Protein AF-A0A814HTG8-F1 (afdb_monomer)

Nearest PDB structures (foldseek):
  5fdb-assembly1_A  TM=5.806E-01  e=1.227E-03  Rattus norvegicus
  4z82-assembly1_A  TM=5.347E-01  e=1.151E-03  Rattus norvegicus
  6u1m-assembly1_A  TM=5.814E-01  e=3.222E-03  Rattus norvegicus
  4xfg-assembly1_A  TM=5.350E-01  e=1.693E-03  Rattus norvegicus
  6u4l-assembly1_A  TM=5.825E-01  e=6.131E-03  Rattus norvegicus

Mean predicted aligned error: 9.32 Å

Secondary structure (DSSP, 8-state):
----------TTS--EEESSPPPHHHHHTT-EEEGGGS-HHHHHHHHHHHS--S--SS-TTHHHHHHHHHHSTTSHHHHHGGGS-SSSTT-SSEEEE-TTS-EEEE--TTEEPPPEEPPTT--EEEE--SS-EEEEE-SS--SS--PPPSEEEEE-TT-EEEEBTTBS-EEEEEE------

Foldseek 3Di:
DDDDPQPCQDQQAAFFEDCDDDDPVCVVSNNYDYLVPDDPVVVVVVVVQLPDDPDDPVRNPVVVLVVCLCPDCPHPLVVVLVVQDPVNLQPNWDWDQDPVRDTDTHHDEFDKGDWAFDDQFDKDKDAAADAKKKKFAFRDDDPDPPGHGPDIDIHGHGTIGIDGNSHRRIMMIGRYPPPPD

Sequence (181 aa):
MPEVYNRTIGSDSPVFVTEEEMYVDDFKNKSMMPVDDLDRTNIRLYKKVIDFKLTDVAFPELMTAIEQSYLHELGWCYKTLPNKTAIDLYSRSILLKGDNGMVLEIWPPNHQSKLIQHLANTHGIIRILHNKLLIEFHPYLSINSNQKPFLKQPCEQYEVMYIKPDLNQIYRLINRLIISI

pLDDT: mean 75.37, std 15.67, range [27.66, 91.69]

Structure (mmCIF, N/CA/C/O backbone):
data_AF-A0A814HTG8-F1
#
_entry.id   AF-A0A814HTG8-F1
#
loop_
_atom_site.group_PDB
_atom_site.id
_atom_site.type_symbol
_atom_site.label_atom_id
_atom_site.label_alt_id
_atom_site.label_comp_id
_atom_site.label_asym_id
_atom_site.label_entity_id
_atom_site.label_seq_id
_atom_site.pdbx_PDB_ins_code
_atom_site.Cartn_x
_atom_site.Cartn_y
_atom_site.Cartn_z
_atom_site.occupancy
_atom_site.B_iso_or_equiv
_atom_site.auth_seq_id
_atom_site.auth_comp_id
_atom_site.auth_asym_id
_atom_site.auth_atom_id
_atom_site.pdbx_PDB_model_num
ATOM 1 N N . MET A 1 1 ? 32.943 10.014 -4.805 1.00 31.36 1 MET A N 1
ATOM 2 C CA . MET A 1 1 ? 31.624 10.392 -5.356 1.00 31.36 1 MET A CA 1
ATOM 3 C C . MET A 1 1 ? 30.777 9.133 -5.358 1.00 31.36 1 MET A C 1
ATOM 5 O O . MET A 1 1 ? 31.263 8.160 -5.918 1.00 31.36 1 MET A O 1
ATOM 9 N N . PRO A 1 2 ? 29.617 9.073 -4.684 1.00 33.53 2 PRO A N 1
ATOM 10 C CA . PRO A 1 2 ? 28.775 7.893 -4.785 1.00 33.53 2 PRO A CA 1
ATOM 11 C C . PRO A 1 2 ? 28.094 7.896 -6.155 1.00 33.53 2 PRO A C 1
ATOM 13 O O . PRO A 1 2 ? 27.556 8.918 -6.582 1.00 33.53 2 PRO A O 1
ATOM 16 N N . GLU A 1 3 ? 28.183 6.768 -6.850 1.00 32.00 3 GLU A N 1
ATOM 17 C CA . GLU A 1 3 ? 27.528 6.521 -8.130 1.00 32.00 3 GLU A CA 1
ATOM 18 C C . GLU A 1 3 ? 26.015 6.699 -7.974 1.00 32.00 3 GLU A C 1
ATOM 20 O O . GLU A 1 3 ? 25.342 5.948 -7.266 1.00 32.00 3 GLU A O 1
ATOM 25 N N . VAL A 1 4 ? 25.471 7.725 -8.625 1.00 37.38 4 VAL A N 1
ATOM 26 C CA . VAL A 1 4 ? 24.027 7.892 -8.766 1.00 37.38 4 VAL A CA 1
ATOM 27 C C . VAL A 1 4 ? 23.575 6.857 -9.791 1.00 37.38 4 VAL A C 1
ATOM 29 O O . VAL A 1 4 ? 23.817 7.018 -10.987 1.00 37.38 4 VAL A O 1
ATOM 32 N N . TYR A 1 5 ? 22.942 5.778 -9.329 1.00 37.44 5 TYR A N 1
ATOM 33 C CA . TYR A 1 5 ? 22.254 4.826 -10.199 1.00 37.44 5 TYR A CA 1
ATOM 34 C C . TYR A 1 5 ? 21.046 5.524 -10.840 1.00 37.44 5 TYR A C 1
ATOM 36 O O . TYR A 1 5 ? 19.921 5.446 -10.353 1.00 37.44 5 TYR A O 1
ATOM 44 N N . ASN A 1 6 ? 21.286 6.229 -11.945 1.00 35.31 6 ASN A N 1
ATOM 45 C CA . ASN A 1 6 ? 20.243 6.756 -12.815 1.00 35.31 6 ASN A CA 1
ATOM 46 C C . ASN A 1 6 ? 19.614 5.591 -13.591 1.00 35.31 6 ASN A C 1
ATOM 48 O O . ASN A 1 6 ? 19.953 5.346 -14.747 1.00 35.31 6 ASN A O 1
ATOM 52 N N . ARG A 1 7 ? 18.688 4.858 -12.966 1.00 44.81 7 ARG A N 1
ATOM 53 C CA . ARG A 1 7 ? 17.654 4.164 -13.737 1.00 44.81 7 ARG A CA 1
ATOM 54 C C . ARG A 1 7 ? 16.513 5.140 -13.937 1.00 44.81 7 ARG A C 1
ATOM 56 O O . ARG A 1 7 ? 15.835 5.523 -12.990 1.00 44.81 7 ARG A O 1
ATOM 63 N N . THR A 1 8 ? 16.333 5.555 -15.181 1.00 41.16 8 THR A N 1
ATOM 64 C CA . THR A 1 8 ? 15.192 6.340 -15.638 1.00 41.16 8 THR A CA 1
ATOM 65 C C . THR A 1 8 ? 13.931 5.489 -15.467 1.00 41.16 8 THR A C 1
ATOM 67 O O . THR A 1 8 ? 13.531 4.775 -16.380 1.00 41.16 8 THR A O 1
ATOM 70 N N . ILE A 1 9 ? 13.320 5.503 -14.279 1.00 50.16 9 ILE A N 1
ATOM 71 C CA . ILE A 1 9 ? 11.937 5.048 -14.116 1.00 50.16 9 ILE A CA 1
ATOM 72 C C . ILE A 1 9 ? 11.098 6.142 -14.777 1.00 50.16 9 ILE A C 1
ATOM 74 O O . ILE A 1 9 ? 10.870 7.203 -14.198 1.00 50.16 9 ILE A O 1
ATOM 78 N N . GLY A 1 10 ? 10.782 5.951 -16.057 1.00 49.50 10 GLY A N 1
ATOM 79 C CA . GLY A 1 10 ? 9.932 6.875 -16.799 1.00 49.50 10 GLY A CA 1
ATOM 80 C C . GLY A 1 10 ? 8.520 6.894 -16.213 1.00 49.50 10 GLY A C 1
ATOM 81 O O . GLY A 1 10 ? 8.057 5.889 -15.678 1.00 49.50 10 GLY A O 1
ATOM 82 N N . SER A 1 11 ? 7.818 8.014 -16.391 1.00 53.53 11 SER A N 1
ATOM 83 C CA . SER A 1 11 ? 6.375 8.197 -16.137 1.00 53.53 11 SER A CA 1
ATOM 84 C C . SER A 1 11 ? 5.457 7.207 -16.867 1.00 53.53 11 SER A C 1
ATOM 86 O O . SER A 1 11 ? 4.248 7.254 -16.699 1.00 53.53 11 SER A O 1
ATOM 88 N N . ASP A 1 12 ? 6.031 6.342 -17.698 1.00 55.81 12 ASP A N 1
ATOM 89 C CA . ASP A 1 12 ? 5.362 5.518 -18.699 1.00 55.81 12 ASP A CA 1
ATOM 90 C C . ASP A 1 12 ? 5.113 4.079 -18.235 1.00 55.81 12 ASP A C 1
ATOM 92 O O . ASP A 1 12 ? 4.840 3.207 -19.059 1.00 55.81 12 ASP A O 1
ATOM 96 N N . SER A 1 13 ? 5.280 3.803 -16.943 1.00 65.69 13 SER A N 1
ATOM 97 C CA . SER A 1 13 ? 5.145 2.451 -16.416 1.00 65.69 13 SER A CA 1
ATOM 98 C C . SER A 1 13 ? 3.856 2.296 -15.611 1.00 65.69 13 SER A C 1
ATOM 100 O O . SER A 1 13 ? 3.547 3.186 -14.815 1.00 65.69 13 SER A O 1
ATOM 102 N N . PRO A 1 14 ? 3.143 1.165 -15.761 1.00 65.62 14 PRO A N 1
ATOM 103 C CA . PRO A 1 14 ? 1.886 0.937 -15.066 1.00 65.62 14 PRO A CA 1
ATOM 104 C C . PRO A 1 14 ? 2.082 0.995 -13.559 1.00 65.62 14 PRO A C 1
ATOM 106 O O . PRO A 1 14 ? 3.025 0.428 -13.000 1.00 65.62 14 PRO A O 1
ATOM 109 N N . VAL A 1 15 ? 1.180 1.722 -12.908 1.00 78.44 15 VAL A N 1
ATOM 110 C CA . VAL A 1 15 ? 1.123 1.821 -11.450 1.00 78.44 15 VAL A CA 1
ATOM 111 C C . VAL A 1 15 ? 0.163 0.774 -10.901 1.00 78.44 15 VAL A C 1
ATOM 113 O O . VAL A 1 15 ? 0.435 0.184 -9.855 1.00 78.44 15 VAL A O 1
ATOM 116 N N . PHE A 1 16 ? -0.910 0.499 -11.640 1.00 87.50 16 PHE A N 1
ATOM 117 C CA . PHE A 1 16 ? -2.007 -0.359 -11.224 1.00 87.50 16 PHE A CA 1
ATOM 118 C C . PHE A 1 16 ? -2.067 -1.675 -11.993 1.00 87.50 16 PHE A C 1
ATOM 120 O O . PHE A 1 16 ? -1.630 -1.767 -13.140 1.00 87.50 16 PHE A O 1
ATOM 127 N N . VAL A 1 17 ? -2.662 -2.682 -11.359 1.00 89.56 17 VAL A N 1
ATOM 128 C CA . VAL A 1 17 ? -2.947 -3.989 -11.954 1.00 89.56 17 VAL A CA 1
ATOM 129 C C . VAL A 1 17 ? -4.421 -4.318 -11.764 1.00 89.56 17 VAL A C 1
ATOM 131 O O . VAL A 1 17 ? -4.934 -4.183 -10.652 1.00 89.56 17 VAL A O 1
ATOM 134 N N . THR A 1 18 ? -5.096 -4.773 -12.820 1.00 86.94 18 THR A N 1
ATOM 135 C CA . THR A 1 18 ? -6.534 -5.069 -12.776 1.00 86.94 18 THR A CA 1
ATOM 136 C C . THR A 1 18 ? -6.908 -6.395 -13.446 1.00 86.94 18 THR A C 1
ATOM 138 O O . THR A 1 18 ? -6.247 -6.833 -14.390 1.00 86.94 18 THR A O 1
ATOM 141 N N . GLU A 1 19 ? -7.967 -7.032 -12.937 1.00 86.44 19 GLU A N 1
ATOM 142 C CA . GLU A 1 19 ? -8.712 -8.102 -13.627 1.00 86.44 19 GLU A CA 1
ATOM 143 C C . GLU A 1 19 ? -9.904 -7.536 -14.425 1.00 86.44 19 GLU A C 1
ATOM 145 O O . GLU A 1 19 ? -10.565 -8.271 -15.155 1.00 86.44 19 GLU A O 1
ATOM 150 N N . GLU A 1 20 ? -10.197 -6.240 -14.276 1.00 81.00 20 GLU A N 1
ATOM 151 C CA . GLU A 1 20 ? -11.296 -5.562 -14.961 1.00 81.00 20 GLU A CA 1
ATOM 152 C C . GLU A 1 20 ? -10.957 -5.245 -16.423 1.00 81.00 20 GLU A C 1
ATOM 154 O O . GLU A 1 20 ? -9.794 -5.215 -16.838 1.00 81.00 20 GLU A O 1
ATOM 159 N N . GLU A 1 21 ? -12.000 -4.978 -17.211 1.00 78.31 21 GLU A N 1
ATOM 160 C CA . GLU A 1 21 ? -11.844 -4.516 -18.586 1.00 78.31 21 GLU A CA 1
ATOM 161 C C . GLU A 1 21 ? -11.075 -3.189 -18.615 1.00 78.31 21 GLU A C 1
ATOM 163 O O . GLU A 1 21 ? -11.450 -2.219 -17.959 1.00 78.31 21 GLU A O 1
ATOM 168 N N . MET A 1 22 ? -9.993 -3.145 -19.393 1.00 77.50 22 MET A N 1
ATOM 169 C CA . MET A 1 22 ? -9.227 -1.921 -19.605 1.00 77.50 22 MET A CA 1
ATOM 170 C C . MET A 1 22 ? -9.852 -1.090 -20.718 1.00 77.50 22 MET A C 1
ATOM 172 O O . MET A 1 22 ? -10.096 -1.590 -21.821 1.00 77.50 22 MET A O 1
ATOM 176 N N . TYR A 1 23 ? -10.030 0.203 -20.466 1.00 78.88 23 TYR A N 1
ATOM 177 C CA . TYR A 1 23 ? -10.510 1.136 -21.471 1.00 78.88 23 TYR A CA 1
ATOM 178 C C . TYR A 1 23 ? -9.344 1.824 -22.187 1.00 78.88 23 TYR A C 1
ATOM 180 O O . TYR A 1 23 ? -8.183 1.802 -21.771 1.00 78.88 23 TYR A O 1
ATOM 188 N N . VAL A 1 24 ? -9.660 2.460 -23.316 1.00 72.31 24 VAL A N 1
ATOM 189 C CA . VAL A 1 24 ? -8.675 3.131 -24.177 1.00 72.31 24 VAL A CA 1
ATOM 190 C C . VAL A 1 24 ? -7.876 4.196 -23.418 1.00 72.31 24 VAL A C 1
ATOM 192 O O . VAL A 1 24 ? -6.698 4.396 -23.715 1.00 72.31 24 VAL A O 1
ATOM 195 N N . ASP A 1 25 ? -8.489 4.869 -22.448 1.00 73.06 25 ASP A N 1
ATOM 196 C CA . ASP A 1 25 ? -7.820 5.908 -21.666 1.00 73.06 25 ASP A CA 1
ATOM 197 C C . ASP A 1 25 ? -6.821 5.321 -20.656 1.00 73.06 25 ASP A C 1
ATOM 199 O O . ASP A 1 25 ? -5.728 5.870 -20.508 1.00 73.06 25 ASP A O 1
ATOM 203 N N . ASP A 1 26 ? -7.110 4.157 -20.067 1.00 70.62 26 ASP A N 1
ATOM 204 C CA . ASP A 1 26 ? -6.179 3.431 -19.188 1.00 70.62 26 ASP A CA 1
ATOM 205 C C . ASP A 1 26 ? -4.937 2.978 -19.961 1.00 70.62 26 ASP A C 1
ATOM 207 O O . ASP A 1 26 ? -3.797 3.115 -19.504 1.00 70.62 26 ASP A O 1
ATOM 211 N N . PHE A 1 27 ? -5.157 2.509 -21.192 1.00 62.81 27 PHE A N 1
ATOM 212 C CA . PHE A 1 27 ? -4.089 2.128 -22.110 1.00 62.81 27 PHE A CA 1
ATOM 213 C C . PHE A 1 27 ? -3.237 3.333 -22.538 1.00 62.81 27 PHE A C 1
ATOM 215 O O . PHE A 1 27 ? -2.007 3.264 -22.528 1.00 62.81 27 PHE A O 1
ATOM 222 N N . LYS A 1 28 ? -3.866 4.464 -22.891 1.00 58.25 28 LYS A N 1
ATOM 223 C CA . LYS A 1 28 ? -3.162 5.692 -23.308 1.00 58.25 28 LYS A CA 1
ATOM 224 C C . LYS A 1 28 ? -2.334 6.303 -22.185 1.00 58.25 28 LYS A C 1
ATOM 226 O O . LYS A 1 28 ? -1.236 6.791 -22.447 1.00 58.25 28 LYS A O 1
ATOM 231 N N . ASN A 1 29 ? -2.845 6.258 -20.959 1.00 66.00 29 ASN A N 1
ATOM 232 C CA . ASN A 1 29 ? -2.158 6.795 -19.790 1.00 66.00 29 ASN A CA 1
ATOM 233 C C . ASN A 1 29 ? -1.106 5.831 -19.226 1.00 66.00 29 ASN A C 1
ATOM 235 O O . ASN A 1 29 ? -0.386 6.209 -18.304 1.00 66.00 29 ASN A O 1
ATOM 239 N N . LYS A 1 30 ? -1.004 4.605 -19.776 1.00 60.25 30 LYS A N 1
ATOM 240 C CA . LYS A 1 30 ? -0.121 3.523 -19.309 1.00 60.25 30 LYS A CA 1
ATOM 241 C C . LYS A 1 30 ? -0.191 3.333 -17.792 1.00 60.25 30 LYS A C 1
ATOM 243 O O . LYS A 1 30 ? 0.801 2.961 -17.176 1.00 60.25 30 LYS A O 1
ATOM 248 N N . SER A 1 31 ? -1.338 3.626 -17.183 1.00 72.50 31 SER A N 1
ATOM 249 C CA . SER A 1 31 ? -1.512 3.626 -15.730 1.00 72.50 31 SER A CA 1
ATOM 250 C C . SER A 1 31 ? -1.843 2.235 -15.199 1.00 72.50 31 SER A C 1
ATOM 252 O O . SER A 1 31 ? -1.600 1.975 -14.022 1.00 72.50 31 SER A O 1
ATOM 254 N N . MET A 1 32 ? -2.344 1.341 -16.059 1.00 81.31 32 MET A N 1
ATOM 255 C CA . MET A 1 32 ? -2.841 0.009 -15.707 1.00 81.31 32 MET A CA 1
ATOM 256 C C . MET A 1 32 ? -2.232 -1.090 -16.579 1.00 81.31 32 MET A C 1
ATOM 258 O O . MET A 1 32 ? -1.968 -0.887 -17.764 1.00 81.31 32 MET A O 1
ATOM 262 N N . MET A 1 33 ? -2.039 -2.266 -15.981 1.00 86.25 33 MET A N 1
ATOM 263 C CA . MET A 1 33 ? -1.697 -3.512 -16.668 1.00 86.25 33 MET A CA 1
ATOM 264 C C . MET A 1 33 ? -2.668 -4.643 -16.279 1.00 86.25 33 MET A C 1
ATOM 266 O O . MET A 1 33 ? -3.130 -4.675 -15.133 1.00 86.25 33 MET A O 1
ATOM 270 N N . PRO A 1 34 ? -2.964 -5.593 -17.180 1.00 88.81 34 PRO A N 1
ATOM 271 C CA . PRO A 1 34 ? -3.698 -6.805 -16.830 1.00 88.81 34 PRO A CA 1
ATOM 272 C C . PRO A 1 34 ? -2.947 -7.649 -15.791 1.00 88.81 34 PRO A C 1
ATOM 274 O O . PRO A 1 34 ? -1.718 -7.742 -15.824 1.00 88.81 34 PRO A O 1
ATOM 277 N N . VAL A 1 35 ? -3.673 -8.334 -14.902 1.00 90.94 35 VAL A N 1
ATOM 278 C CA . VAL A 1 35 ? -3.074 -9.313 -13.967 1.00 90.94 35 VAL A CA 1
ATOM 279 C C . VAL A 1 35 ? -2.320 -10.423 -14.697 1.00 90.94 35 VAL A C 1
ATOM 281 O O . VAL A 1 35 ? -1.292 -10.883 -14.203 1.00 90.94 35 VAL A O 1
ATOM 284 N N . ASP A 1 36 ? -2.789 -10.826 -15.876 1.00 89.38 36 ASP A N 1
ATOM 285 C CA . ASP A 1 36 ? -2.170 -11.893 -16.669 1.00 89.38 36 ASP A CA 1
ATOM 286 C C . ASP A 1 36 ? -0.777 -11.528 -17.214 1.00 89.38 36 ASP A C 1
ATOM 288 O O . ASP A 1 36 ? -0.004 -12.423 -17.561 1.00 89.38 36 ASP A O 1
ATOM 292 N N . ASP A 1 37 ? -0.418 -10.239 -17.210 1.00 88.50 37 ASP A N 1
ATOM 293 C CA . ASP A 1 37 ? 0.921 -9.763 -17.572 1.00 88.50 37 ASP A CA 1
ATOM 294 C C . ASP A 1 37 ? 1.924 -9.872 -16.402 1.00 88.50 37 ASP A C 1
ATOM 296 O O . ASP A 1 37 ? 3.130 -9.667 -16.579 1.00 88.50 37 ASP A O 1
ATOM 300 N N . LEU A 1 38 ? 1.459 -10.204 -15.190 1.00 87.75 38 LEU A N 1
ATOM 301 C CA . LEU A 1 38 ? 2.328 -10.526 -14.059 1.00 87.75 38 LEU A CA 1
ATOM 302 C C . LEU A 1 38 ? 2.914 -11.938 -14.200 1.00 87.75 38 LEU A C 1
ATOM 304 O O . LEU A 1 38 ? 2.293 -12.861 -14.724 1.00 87.75 38 LEU A O 1
ATOM 308 N N . ASP A 1 39 ? 4.104 -12.167 -13.637 1.00 87.69 39 ASP A N 1
ATOM 309 C CA . ASP A 1 39 ? 4.608 -13.536 -13.527 1.00 87.69 39 ASP A CA 1
ATOM 310 C C . ASP A 1 39 ? 3.767 -14.384 -12.552 1.00 87.69 39 ASP A C 1
ATOM 312 O O . ASP A 1 39 ? 3.049 -13.887 -11.681 1.00 87.69 39 ASP A O 1
ATOM 316 N N . ARG A 1 40 ? 3.904 -15.711 -12.652 1.00 87.81 40 ARG A N 1
ATOM 317 C CA . ARG A 1 40 ? 3.119 -16.674 -11.858 1.00 87.81 40 ARG A CA 1
ATOM 318 C C . ARG A 1 40 ? 3.215 -16.466 -10.345 1.00 87.81 40 ARG A C 1
ATOM 320 O O . ARG A 1 40 ? 2.267 -16.793 -9.630 1.00 87.81 40 ARG A O 1
ATOM 327 N N . THR A 1 41 ? 4.354 -16.002 -9.839 1.00 85.00 41 THR A N 1
ATOM 328 C CA . THR A 1 41 ? 4.538 -15.762 -8.404 1.00 85.00 41 THR A CA 1
ATOM 329 C C . THR A 1 41 ? 3.780 -14.510 -7.985 1.00 85.00 41 THR A C 1
ATOM 331 O O . THR A 1 41 ? 3.086 -14.527 -6.968 1.00 85.00 41 THR A O 1
ATOM 334 N N . ASN A 1 42 ? 3.836 -13.464 -8.805 1.00 87.62 42 ASN A N 1
ATOM 335 C CA . ASN A 1 42 ? 3.136 -12.210 -8.567 1.00 87.62 42 ASN A CA 1
ATOM 336 C C . ASN A 1 42 ? 1.615 -12.330 -8.748 1.00 87.62 42 ASN A C 1
ATOM 338 O O . ASN A 1 42 ? 0.884 -11.767 -7.939 1.00 87.62 42 ASN A O 1
ATOM 342 N N . ILE A 1 43 ? 1.122 -13.177 -9.661 1.00 90.94 43 ILE A N 1
ATOM 343 C CA . ILE A 1 43 ? -0.310 -13.535 -9.736 1.00 90.94 43 ILE A CA 1
ATOM 344 C C . ILE A 1 43 ? -0.782 -14.190 -8.428 1.00 90.94 43 ILE A C 1
ATOM 346 O O . ILE A 1 43 ? -1.863 -13.895 -7.921 1.00 90.94 43 ILE A O 1
ATOM 350 N N . ARG A 1 44 ? 0.024 -15.082 -7.832 1.00 88.12 44 ARG A N 1
ATOM 351 C CA . ARG A 1 44 ? -0.325 -15.708 -6.541 1.00 88.12 44 ARG A CA 1
ATOM 352 C C . ARG A 1 44 ? -0.351 -14.694 -5.404 1.00 88.12 44 ARG A C 1
ATOM 354 O O . ARG A 1 44 ? -1.205 -14.801 -4.527 1.00 88.12 44 ARG A O 1
ATOM 361 N N . LEU A 1 45 ? 0.587 -13.747 -5.397 1.00 85.81 45 LEU A N 1
ATOM 362 C CA . LEU A 1 45 ? 0.606 -12.670 -4.411 1.00 85.81 45 LEU A CA 1
ATOM 363 C C . LEU A 1 45 ? -0.619 -11.763 -4.575 1.00 85.81 45 LEU A C 1
ATOM 365 O O . LEU A 1 45 ? -1.286 -11.478 -3.586 1.00 85.81 45 LEU A O 1
ATOM 369 N N . TYR A 1 46 ? -0.954 -11.400 -5.815 1.00 91.00 46 TYR A N 1
ATOM 370 C CA . TYR A 1 46 ? -2.145 -10.626 -6.151 1.00 91.00 46 TYR A CA 1
ATOM 371 C C . TYR A 1 46 ? -3.416 -11.283 -5.608 1.00 91.00 46 TYR A C 1
ATOM 373 O O . TYR A 1 46 ? -4.135 -10.659 -4.831 1.00 91.00 46 TYR A O 1
ATOM 381 N N . LYS A 1 47 ? -3.618 -12.578 -5.894 1.00 90.50 47 LYS A N 1
ATOM 382 C CA . LYS A 1 47 ? -4.772 -13.355 -5.404 1.00 90.50 47 LYS A CA 1
ATOM 383 C C . LYS A 1 47 ? -4.922 -13.304 -3.882 1.00 90.50 47 LYS A C 1
ATOM 385 O O . LYS A 1 47 ? -5.994 -13.005 -3.371 1.00 90.50 47 LYS A O 1
ATOM 390 N N . LYS A 1 48 ? -3.822 -13.485 -3.141 1.00 87.00 48 LYS A N 1
ATOM 391 C CA . LYS A 1 48 ? -3.841 -13.375 -1.671 1.00 87.00 48 LYS A CA 1
ATOM 392 C C . LYS A 1 48 ? -4.290 -11.996 -1.182 1.00 87.00 48 LYS A C 1
ATOM 394 O O . LYS A 1 48 ? -4.971 -11.904 -0.166 1.00 87.00 48 LYS A O 1
ATOM 399 N N . VAL A 1 49 ? -3.875 -10.934 -1.870 1.00 88.12 49 VAL A N 1
ATOM 400 C CA . VAL A 1 49 ? -4.197 -9.554 -1.488 1.00 88.12 49 VAL A CA 1
ATOM 401 C C . VAL A 1 49 ? -5.652 -9.201 -1.821 1.00 88.12 49 V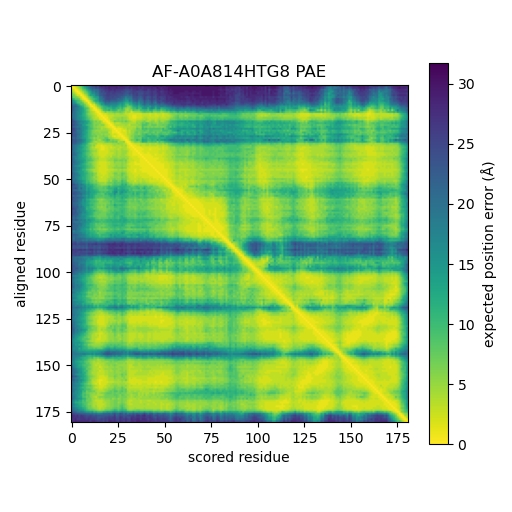AL A C 1
ATOM 403 O O . VAL A 1 49 ? -6.309 -8.530 -1.021 1.00 88.12 49 VAL A O 1
ATOM 406 N N . ILE A 1 50 ? -6.189 -9.658 -2.958 1.00 90.06 50 ILE A N 1
ATOM 407 C CA . ILE A 1 50 ? -7.592 -9.391 -3.321 1.00 90.06 50 ILE A CA 1
ATOM 408 C C . ILE A 1 50 ? -8.589 -10.192 -2.469 1.00 90.06 50 ILE A C 1
ATOM 410 O O . ILE A 1 50 ? -9.667 -9.685 -2.154 1.00 90.06 50 ILE A O 1
ATOM 414 N N . ASP A 1 51 ? -8.208 -11.389 -2.019 1.00 87.81 51 ASP A N 1
ATOM 415 C CA . ASP A 1 51 ? -9.062 -12.244 -1.186 1.00 87.81 51 ASP A CA 1
ATOM 416 C C . ASP A 1 51 ? -9.114 -11.781 0.278 1.00 87.81 51 ASP A C 1
ATOM 418 O O . ASP A 1 51 ? -9.975 -12.217 1.049 1.00 87.81 51 ASP A O 1
ATOM 422 N N . PHE A 1 52 ? -8.210 -10.884 0.684 1.00 86.06 52 PHE A N 1
ATOM 423 C CA . PHE A 1 52 ? -8.195 -10.343 2.036 1.00 86.06 52 PHE A CA 1
ATOM 424 C C . PHE A 1 52 ? -9.424 -9.471 2.298 1.00 86.06 52 PHE A C 1
ATOM 426 O O . PHE A 1 52 ? -9.686 -8.493 1.593 1.00 86.06 52 PHE A O 1
ATOM 433 N N . LYS A 1 53 ? -10.150 -9.803 3.367 1.00 83.88 53 LYS A N 1
ATOM 434 C CA . LYS A 1 53 ? -11.293 -9.034 3.857 1.00 83.88 53 LYS A CA 1
ATOM 435 C C . LYS A 1 53 ? -10.895 -8.310 5.129 1.00 83.88 53 LYS A C 1
ATOM 437 O O . LYS A 1 53 ? -10.412 -8.925 6.073 1.00 83.88 53 LYS A O 1
ATOM 442 N N . LEU A 1 54 ? -11.093 -6.996 5.124 1.00 79.69 54 LEU A N 1
ATOM 443 C CA . LEU A 1 54 ? -10.733 -6.136 6.247 1.00 79.69 54 LEU A CA 1
ATOM 444 C C . LEU A 1 54 ? -11.626 -6.372 7.468 1.00 79.69 54 LEU A C 1
ATOM 446 O O . LEU A 1 54 ? -11.161 -6.261 8.594 1.00 79.69 54 LEU A O 1
ATOM 450 N N . THR A 1 55 ? -12.892 -6.704 7.239 1.00 81.31 55 THR A N 1
ATOM 451 C CA . THR A 1 55 ? -13.856 -7.050 8.281 1.00 81.31 55 THR A CA 1
ATOM 452 C C . THR A 1 55 ? -14.363 -8.468 8.071 1.00 81.31 55 THR A C 1
ATOM 454 O O . THR A 1 55 ? -14.443 -8.972 6.945 1.00 81.31 55 THR A O 1
ATOM 457 N N . ASP A 1 56 ? -14.723 -9.112 9.172 1.00 81.44 56 ASP A N 1
ATOM 458 C CA . ASP A 1 56 ? -15.407 -10.397 9.186 1.00 81.44 56 ASP A CA 1
ATOM 459 C C . ASP A 1 56 ? -16.505 -10.395 10.261 1.00 81.44 56 ASP A C 1
ATOM 461 O O . ASP A 1 56 ? -16.794 -9.372 10.881 1.00 81.44 56 ASP A O 1
ATOM 465 N N . VAL A 1 57 ? -17.145 -11.546 10.467 1.00 82.75 57 VAL A N 1
ATOM 466 C CA . VAL A 1 57 ? -18.222 -11.691 11.458 1.00 82.75 57 VAL A CA 1
ATOM 467 C C . VAL A 1 57 ? -17.717 -11.474 12.892 1.00 82.75 57 VAL A C 1
ATOM 469 O O . VAL A 1 57 ? -18.494 -11.062 13.748 1.00 82.75 57 VAL A O 1
ATOM 472 N N . ALA A 1 58 ? -16.434 -11.730 13.168 1.00 82.50 58 ALA A N 1
ATOM 473 C CA . ALA A 1 58 ? -15.844 -11.515 14.485 1.00 82.50 58 ALA A CA 1
ATOM 474 C C . ALA A 1 58 ? -15.507 -10.034 14.732 1.00 82.50 58 ALA A C 1
ATOM 476 O O . ALA A 1 58 ? -15.599 -9.572 15.869 1.00 82.50 58 ALA A O 1
ATOM 477 N N . PHE A 1 59 ? -15.168 -9.282 13.680 1.00 81.81 59 PHE A N 1
ATOM 478 C CA . PHE A 1 59 ? -14.821 -7.859 13.745 1.00 81.81 59 PHE A CA 1
ATOM 479 C C . PHE A 1 59 ? -15.570 -7.023 12.688 1.00 81.81 59 PHE A C 1
ATOM 481 O O . PHE A 1 59 ? -14.938 -6.428 11.806 1.00 81.81 59 PHE A O 1
ATOM 488 N N . PRO A 1 60 ? -16.912 -6.922 12.768 1.00 85.56 60 PRO A N 1
ATOM 489 C CA . PRO A 1 60 ? -17.709 -6.217 11.760 1.00 85.56 60 PRO A CA 1
ATOM 490 C C . PRO A 1 60 ? -17.441 -4.705 11.743 1.00 85.56 60 PRO A C 1
ATOM 492 O O . PRO A 1 60 ? -17.544 -4.067 10.699 1.00 85.56 60 PRO A O 1
ATOM 495 N N . GLU A 1 61 ? -17.044 -4.139 12.885 1.00 86.19 61 GLU A N 1
ATOM 496 C CA . GLU A 1 61 ? -16.844 -2.699 13.092 1.00 86.19 61 GLU A CA 1
ATOM 497 C C . GLU A 1 61 ? -15.360 -2.312 13.205 1.00 86.19 61 GLU A C 1
ATOM 499 O O . GLU A 1 61 ? -15.025 -1.289 13.803 1.00 86.19 61 GLU A O 1
ATOM 504 N N . LEU A 1 62 ? -14.441 -3.116 12.645 1.00 83.31 62 LEU A N 1
ATOM 505 C CA . LEU A 1 62 ? -12.995 -2.879 12.782 1.00 83.31 62 LEU A CA 1
ATOM 506 C C . LEU A 1 62 ? -12.592 -1.449 12.383 1.00 83.31 62 LEU A C 1
ATOM 508 O O . LEU A 1 62 ? -11.781 -0.826 13.065 1.00 83.31 62 LEU A O 1
ATOM 512 N N . MET A 1 63 ? -13.183 -0.915 11.312 1.00 81.50 63 MET A N 1
ATOM 513 C CA . MET A 1 63 ? -12.889 0.441 10.842 1.00 81.50 63 MET A CA 1
ATOM 514 C C . MET A 1 63 ? -13.287 1.505 11.855 1.00 81.50 63 MET A C 1
ATOM 516 O O . MET A 1 63 ? -12.460 2.332 12.234 1.00 81.50 63 MET A O 1
ATOM 520 N N . THR A 1 64 ? -14.513 1.424 12.363 1.00 83.50 64 THR A N 1
ATOM 521 C CA . THR A 1 64 ? -14.999 2.316 13.414 1.00 83.50 64 THR A CA 1
ATOM 522 C C . THR A 1 64 ? -14.139 2.194 14.670 1.00 83.50 64 THR A C 1
ATOM 524 O O . THR A 1 64 ? -13.777 3.204 15.265 1.00 83.50 64 THR A O 1
ATOM 527 N N . ALA A 1 65 ? -13.725 0.982 15.050 1.00 83.62 65 ALA A N 1
ATOM 528 C CA . ALA A 1 65 ? -12.848 0.773 16.199 1.00 83.62 65 ALA A CA 1
ATOM 529 C C . ALA A 1 65 ? -11.462 1.419 16.014 1.00 83.62 65 ALA A C 1
ATOM 531 O O . ALA A 1 65 ? -10.936 2.027 16.950 1.00 83.62 65 ALA A O 1
ATOM 532 N N . ILE A 1 66 ? -10.874 1.330 14.816 1.00 80.19 66 ILE A N 1
ATOM 533 C CA . ILE A 1 66 ? -9.604 1.992 14.480 1.00 80.19 66 ILE A CA 1
ATOM 534 C C . ILE A 1 66 ? -9.757 3.517 14.562 1.00 80.19 66 ILE A C 1
ATOM 536 O O . ILE A 1 66 ? -8.927 4.180 15.188 1.00 80.19 66 ILE A O 1
ATOM 540 N N . GLU A 1 67 ? -10.825 4.071 13.985 1.00 80.38 67 GLU A N 1
ATOM 541 C CA . GLU A 1 67 ? -11.113 5.509 14.027 1.00 80.38 67 GLU A CA 1
ATOM 542 C C . GLU A 1 67 ? -11.304 6.008 15.463 1.00 80.38 67 GLU A C 1
ATOM 544 O O . GLU A 1 67 ? -10.671 6.981 15.872 1.00 80.38 67 GLU A O 1
ATOM 549 N N . GLN A 1 68 ? -12.102 5.307 16.270 1.00 84.44 68 GLN 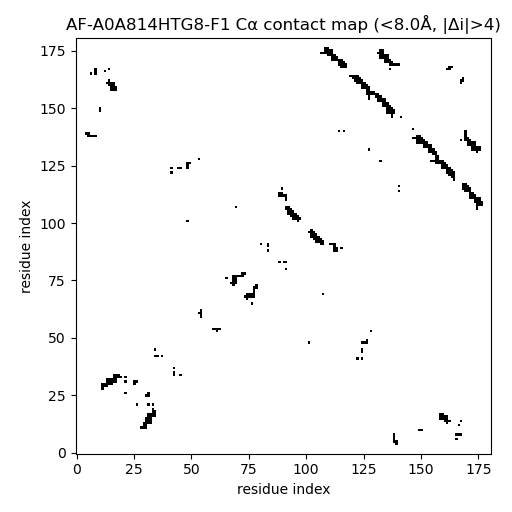A N 1
ATOM 550 C CA . GLN A 1 68 ? -12.308 5.648 17.680 1.00 84.44 68 GLN A CA 1
ATOM 551 C C . GLN A 1 68 ? -11.008 5.541 18.488 1.00 84.44 68 GLN A C 1
ATOM 553 O O . GLN A 1 68 ? -10.714 6.402 19.317 1.00 84.44 68 GLN A O 1
ATOM 558 N N . SER A 1 69 ? -10.176 4.534 18.206 1.00 83.38 69 SER A N 1
ATOM 559 C CA . SER A 1 69 ? -8.858 4.372 18.832 1.00 83.38 69 SER A CA 1
ATOM 560 C C . SER A 1 69 ? -7.894 5.521 18.501 1.00 83.38 69 SER A C 1
ATOM 562 O O . SER A 1 69 ? -6.977 5.794 19.279 1.00 83.38 69 SER A O 1
ATOM 564 N N . TYR A 1 70 ? -8.088 6.200 17.365 1.00 80.56 70 TYR A N 1
ATOM 565 C CA . TYR A 1 70 ? -7.342 7.398 16.976 1.00 80.56 70 TYR A CA 1
ATOM 566 C C . TYR A 1 70 ? -7.915 8.688 17.574 1.00 80.56 70 TYR A C 1
ATOM 568 O O . TYR A 1 70 ? -7.142 9.543 17.994 1.00 80.56 70 TYR A O 1
ATOM 576 N N . LEU A 1 71 ? -9.241 8.837 17.611 1.00 83.81 71 LEU A N 1
ATOM 577 C CA . LEU A 1 71 ? -9.904 10.074 18.040 1.00 83.81 71 LEU A CA 1
ATOM 578 C C . LEU A 1 71 ? -9.981 10.232 19.564 1.00 83.81 71 LEU A C 1
ATOM 580 O O . LEU A 1 71 ? -10.015 11.357 20.058 1.00 83.81 71 LEU A O 1
ATOM 584 N N . HIS A 1 72 ? -10.027 9.129 20.311 1.00 86.75 72 HIS A N 1
ATOM 585 C CA . HIS A 1 72 ? -10.274 9.159 21.749 1.00 86.75 72 HIS A CA 1
ATOM 586 C C . HIS A 1 72 ? -8.973 9.131 22.563 1.00 86.75 72 HIS A C 1
ATOM 588 O O . HIS A 1 72 ? -8.109 8.293 22.319 1.00 86.75 72 HIS A O 1
ATOM 594 N N . GLU A 1 73 ? -8.860 9.957 23.610 1.00 87.88 73 GLU A N 1
ATOM 595 C CA . GLU A 1 73 ? -7.626 10.112 24.408 1.00 87.88 73 GLU A CA 1
ATOM 596 C C . GLU A 1 73 ? -7.142 8.818 25.089 1.00 87.88 73 GLU A C 1
ATOM 598 O O . GLU A 1 73 ? -5.951 8.593 25.321 1.00 87.88 73 GLU A O 1
ATOM 603 N N . LEU A 1 74 ? -8.092 7.934 25.401 1.00 87.38 74 LEU A N 1
ATOM 604 C CA . LEU A 1 74 ? -7.823 6.619 25.977 1.00 87.38 74 LEU A CA 1
ATOM 605 C C . LEU A 1 74 ? -7.450 5.559 24.935 1.00 87.38 74 LEU A C 1
ATOM 607 O O . LEU A 1 74 ? -6.933 4.507 25.324 1.00 87.38 74 LEU A O 1
ATOM 611 N N . GLY A 1 75 ? -7.690 5.844 23.655 1.00 83.06 75 GLY A N 1
ATOM 612 C CA . GLY A 1 75 ? -7.473 4.954 22.527 1.00 83.06 75 GLY A CA 1
ATOM 613 C C . GLY A 1 75 ? -6.003 4.593 22.336 1.00 83.06 75 GLY A C 1
ATOM 614 O O . GLY A 1 75 ? -5.089 5.361 22.654 1.00 83.06 75 GLY A O 1
ATOM 615 N N . TRP A 1 76 ? -5.757 3.384 21.832 1.00 82.31 76 TRP A N 1
ATOM 616 C CA . TRP A 1 76 ? -4.395 2.885 21.660 1.00 82.31 76 TRP A CA 1
ATOM 617 C C . TRP A 1 76 ? -3.633 3.703 20.618 1.00 82.31 76 TRP A C 1
ATOM 619 O O . TRP A 1 76 ? -2.485 4.077 20.864 1.00 82.31 76 TRP A O 1
ATOM 629 N N . CYS A 1 77 ? -4.272 4.038 19.490 1.00 77.19 77 CYS A N 1
ATOM 630 C CA . CYS A 1 77 ? -3.636 4.816 18.426 1.00 77.19 77 CYS A CA 1
ATOM 631 C C . CYS A 1 77 ? -3.326 6.240 18.897 1.00 77.19 77 CYS A C 1
ATOM 633 O O . CYS A 1 77 ? -2.210 6.713 18.684 1.00 77.19 77 CYS A O 1
ATOM 635 N N . TYR A 1 78 ? -4.267 6.884 19.599 1.00 81.56 78 TYR A N 1
ATOM 636 C CA . TYR A 1 78 ? -4.080 8.216 20.181 1.00 81.56 78 TYR A CA 1
ATOM 637 C C . TYR A 1 78 ? -2.841 8.275 21.084 1.00 81.56 78 TYR A C 1
ATOM 639 O O . TYR A 1 78 ? -2.043 9.203 20.996 1.00 81.56 78 TYR A O 1
ATOM 647 N N . LYS A 1 79 ? -2.633 7.253 21.924 1.00 82.25 79 LYS A N 1
ATOM 648 C CA . LYS A 1 79 ? -1.492 7.187 22.854 1.00 82.25 79 LYS A CA 1
ATOM 649 C C . LYS A 1 79 ? -0.171 6.798 22.194 1.00 82.25 79 LYS A C 1
ATOM 651 O O . LYS A 1 79 ? 0.891 7.215 22.657 1.00 82.25 79 LYS A O 1
ATOM 656 N N . THR A 1 80 ? -0.200 5.960 21.160 1.00 76.31 80 THR A N 1
ATOM 657 C CA . THR A 1 80 ? 1.029 5.371 20.599 1.00 76.31 80 THR A CA 1
ATOM 658 C C . THR A 1 80 ? 1.595 6.154 19.426 1.00 76.31 80 THR A C 1
ATOM 660 O O . THR A 1 80 ? 2.813 6.291 19.332 1.00 76.31 80 THR A O 1
ATOM 663 N N . LEU A 1 81 ? 0.753 6.715 18.555 1.00 73.69 81 LEU A N 1
ATOM 664 C CA . LEU A 1 81 ? 1.210 7.431 17.361 1.00 73.69 81 LEU A CA 1
ATOM 665 C C . LEU A 1 81 ? 2.057 8.682 17.659 1.00 73.69 81 LEU A C 1
ATOM 667 O O . LEU A 1 81 ? 3.067 8.854 16.971 1.00 73.69 81 LEU A O 1
ATOM 671 N N . PRO A 1 82 ? 1.745 9.525 18.670 1.00 73.38 82 PRO A N 1
ATOM 672 C CA . PRO A 1 82 ? 2.564 10.701 18.980 1.00 73.38 82 PRO A CA 1
ATOM 673 C C . PRO A 1 82 ? 3.979 10.351 19.450 1.00 73.38 82 PRO A C 1
ATOM 675 O O . PRO A 1 82 ? 4.908 11.127 19.240 1.00 73.38 82 PRO A O 1
ATOM 678 N N . ASN A 1 83 ? 4.142 9.177 20.065 1.00 66.81 83 ASN A N 1
ATOM 679 C CA . ASN A 1 83 ? 5.391 8.731 20.680 1.00 66.81 83 ASN A CA 1
ATOM 680 C C . ASN A 1 83 ? 6.309 7.964 19.714 1.00 66.81 83 ASN A C 1
ATOM 682 O O . ASN A 1 83 ? 7.440 7.641 20.074 1.00 66.81 83 ASN A O 1
ATOM 686 N N . LYS A 1 84 ? 5.860 7.681 18.483 1.00 63.53 84 LYS A N 1
ATOM 687 C CA . LYS A 1 84 ? 6.720 7.081 17.455 1.00 63.53 84 LYS A CA 1
ATOM 688 C C . LYS A 1 84 ? 7.726 8.116 16.946 1.00 63.53 84 LYS A C 1
ATOM 690 O O . LYS A 1 84 ? 7.347 9.184 16.453 1.00 63.53 84 LYS A O 1
ATOM 695 N N . THR A 1 85 ? 9.019 7.814 17.078 1.00 52.25 85 THR A N 1
ATOM 696 C CA . THR A 1 85 ? 10.097 8.779 16.824 1.00 52.25 85 THR A CA 1
ATOM 697 C C . THR A 1 85 ? 10.247 9.123 15.343 1.00 52.25 85 THR A C 1
ATOM 699 O O . THR A 1 85 ? 9.742 8.441 14.449 1.00 52.25 85 THR A O 1
ATOM 702 N N . ALA A 1 86 ? 11.025 10.177 15.064 1.00 44.28 86 ALA A N 1
ATOM 703 C CA . ALA A 1 86 ? 11.403 10.550 13.707 1.00 44.28 86 ALA A CA 1
ATOM 704 C C . ALA A 1 86 ? 12.163 9.437 12.952 1.00 44.28 86 ALA A C 1
ATOM 706 O O . ALA A 1 86 ? 12.225 9.462 11.726 1.00 44.28 86 ALA A O 1
ATOM 707 N N . ILE A 1 87 ? 12.772 8.477 13.654 1.00 42.44 87 ILE A N 1
ATOM 708 C CA . ILE A 1 87 ? 13.520 7.346 13.083 1.00 42.44 87 ILE A CA 1
ATOM 709 C C . ILE A 1 87 ? 12.581 6.161 12.815 1.00 42.44 87 ILE A C 1
ATOM 711 O O . ILE A 1 87 ? 12.721 5.513 11.781 1.00 42.44 87 ILE A O 1
ATOM 715 N N . ASP A 1 88 ? 11.520 6.017 13.610 1.00 44.66 88 ASP A N 1
ATOM 716 C CA . ASP A 1 88 ? 10.420 5.064 13.399 1.00 44.66 88 ASP A CA 1
ATOM 717 C C . ASP A 1 88 ? 9.481 5.455 12.242 1.00 44.66 88 ASP A C 1
ATOM 719 O O . ASP A 1 88 ? 8.434 4.839 12.058 1.00 44.66 88 ASP A O 1
ATOM 723 N N . LEU A 1 89 ? 9.820 6.468 11.432 1.00 41.53 89 LEU A N 1
ATOM 724 C CA . LEU A 1 89 ? 8.981 7.004 10.343 1.00 41.53 89 LEU A CA 1
ATOM 725 C C . LEU A 1 89 ? 8.774 6.074 9.134 1.00 41.53 89 LEU A C 1
ATOM 727 O O . LEU A 1 89 ? 8.106 6.470 8.178 1.00 41.53 89 LEU A O 1
ATOM 731 N N . TYR A 1 90 ? 9.292 4.847 9.178 1.00 40.28 90 TYR A N 1
ATOM 732 C CA . TYR A 1 90 ? 8.727 3.754 8.381 1.00 40.28 90 TYR A CA 1
ATOM 733 C C . TYR A 1 90 ? 7.309 3.370 8.852 1.00 40.28 90 TYR A C 1
ATOM 735 O O . TYR A 1 90 ? 6.608 2.652 8.157 1.00 40.28 90 TYR A O 1
ATOM 743 N N . SER A 1 91 ? 6.874 3.842 10.026 1.00 45.66 91 SER A N 1
ATOM 744 C CA . SER A 1 91 ? 5.774 3.248 10.784 1.00 45.66 91 SER A CA 1
ATOM 745 C C . SER A 1 91 ? 4.930 4.258 11.569 1.00 45.66 91 SER A C 1
ATOM 747 O O . SER A 1 91 ? 4.483 3.962 12.670 1.00 45.66 91 SER A O 1
ATOM 749 N N . ARG A 1 92 ? 4.610 5.441 11.025 1.00 54.50 92 ARG A N 1
ATOM 750 C CA . ARG A 1 92 ? 3.397 6.139 11.519 1.00 54.50 92 ARG A CA 1
ATOM 751 C C . ARG A 1 92 ? 2.102 5.487 11.023 1.00 54.50 92 ARG A C 1
ATOM 753 O O . ARG A 1 92 ? 1.022 6.023 11.237 1.00 54.50 92 ARG A O 1
ATOM 760 N N . SER A 1 93 ? 2.223 4.319 10.404 1.00 54.41 93 SER A N 1
ATOM 761 C CA . SER A 1 93 ? 1.158 3.355 10.243 1.00 54.41 93 SER A CA 1
ATOM 762 C C . SER A 1 93 ? 1.152 2.316 11.372 1.00 54.41 93 SER A C 1
ATOM 764 O O . SER A 1 93 ? 2.151 2.092 12.073 1.00 54.41 93 SER A O 1
ATOM 766 N N . ILE A 1 94 ? 0.001 1.685 11.582 1.00 60.91 94 ILE A N 1
ATOM 767 C CA . ILE A 1 94 ? -0.088 0.443 12.358 1.00 60.91 94 ILE A CA 1
ATOM 768 C C . ILE A 1 94 ? 0.172 -0.686 11.374 1.00 60.91 94 ILE A C 1
ATOM 770 O O . ILE A 1 94 ? -0.529 -0.775 10.370 1.00 60.91 94 ILE A O 1
ATOM 774 N N . LEU A 1 95 ? 1.187 -1.500 11.655 1.00 63.31 95 LEU A N 1
ATOM 775 C CA . LEU A 1 95 ? 1.564 -2.646 10.837 1.00 63.31 95 LEU A CA 1
ATOM 776 C C . LEU A 1 95 ? 1.104 -3.918 11.547 1.00 63.31 95 LEU A C 1
ATOM 778 O O . LEU A 1 95 ? 1.648 -4.259 12.598 1.00 63.31 95 LEU A O 1
ATOM 782 N N . LEU A 1 96 ? 0.124 -4.622 10.982 1.00 62.19 96 LEU A N 1
ATOM 783 C CA . LEU A 1 96 ? -0.199 -5.986 11.404 1.00 62.19 96 LEU A CA 1
ATOM 784 C C . LEU A 1 96 ? 0.457 -6.951 10.424 1.00 62.19 96 LEU A C 1
ATOM 786 O O . LEU A 1 96 ? 0.098 -6.986 9.247 1.00 62.19 96 LEU A O 1
ATOM 790 N N . LYS A 1 97 ? 1.446 -7.711 10.900 1.00 67.25 97 LYS A N 1
ATOM 791 C CA . LYS A 1 97 ? 2.143 -8.711 10.092 1.00 67.25 97 LYS A CA 1
ATOM 792 C C . LYS A 1 97 ? 1.419 -10.045 10.212 1.00 67.25 97 LYS A C 1
ATOM 794 O O . LYS A 1 97 ? 1.325 -10.592 11.305 1.00 67.25 97 LYS A O 1
ATOM 799 N N . GLY A 1 98 ? 0.939 -10.565 9.089 1.00 62.53 98 GLY A N 1
ATOM 800 C CA . GLY A 1 98 ? 0.474 -11.943 9.002 1.00 62.53 98 GLY A CA 1
ATOM 801 C C . GLY A 1 98 ? 1.637 -12.905 8.756 1.00 62.53 98 GLY A C 1
ATOM 802 O O . GLY A 1 98 ? 2.635 -12.546 8.124 1.00 62.53 98 GLY A O 1
ATOM 803 N N . ASP A 1 99 ? 1.473 -14.160 9.167 1.00 66.50 99 ASP A N 1
ATOM 804 C CA . ASP A 1 99 ? 2.472 -15.222 8.959 1.00 66.50 99 ASP A CA 1
ATOM 805 C C . ASP A 1 99 ? 2.711 -15.544 7.471 1.00 66.50 99 ASP A C 1
ATOM 807 O O . ASP A 1 99 ? 3.727 -16.123 7.093 1.00 66.50 99 ASP A O 1
ATOM 811 N N . ASN A 1 100 ? 1.811 -15.086 6.597 1.00 67.94 100 ASN A N 1
ATOM 812 C CA . ASN A 1 100 ? 1.829 -15.334 5.155 1.00 67.94 100 ASN A CA 1
ATOM 813 C C . ASN A 1 100 ? 2.610 -14.287 4.340 1.00 67.94 100 ASN A C 1
ATOM 815 O O . ASN A 1 100 ? 2.488 -14.260 3.113 1.00 67.94 100 ASN A O 1
ATOM 819 N N . GLY A 1 101 ? 3.374 -13.412 5.004 1.00 70.38 101 GLY A N 1
ATOM 820 C CA . GLY A 1 101 ? 4.115 -12.325 4.352 1.00 70.38 101 GLY A CA 1
ATOM 821 C C . GLY A 1 101 ? 3.248 -11.131 3.941 1.00 70.38 101 GLY A C 1
ATOM 822 O O . GLY A 1 101 ? 3.708 -10.2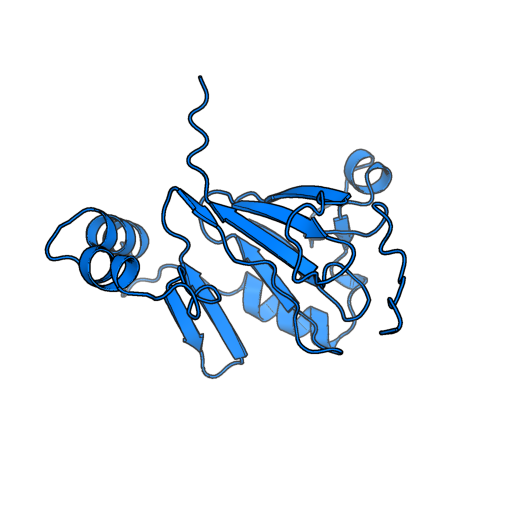77 3.191 1.00 70.38 101 GLY A O 1
ATOM 823 N N . MET A 1 102 ? 2.006 -11.064 4.428 1.00 80.31 102 MET A N 1
ATOM 824 C CA . MET A 1 102 ? 1.106 -9.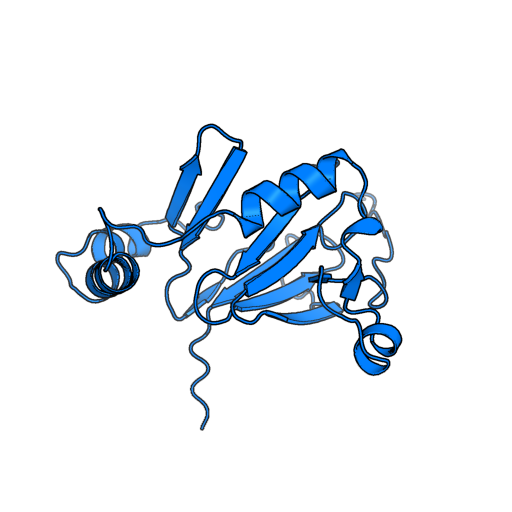926 4.239 1.00 80.31 102 MET A CA 1
ATOM 825 C C . MET A 1 102 ? 1.257 -8.937 5.389 1.00 80.31 102 MET A C 1
ATOM 827 O O . MET A 1 102 ? 1.466 -9.336 6.538 1.00 80.31 102 MET A O 1
ATOM 831 N N . VAL A 1 103 ? 1.119 -7.652 5.081 1.00 83.25 103 VAL A N 1
ATOM 832 C CA . VAL A 1 103 ? 1.125 -6.578 6.071 1.00 83.25 103 VAL A CA 1
ATOM 833 C C . VAL A 1 103 ? -0.116 -5.725 5.857 1.00 83.25 103 VAL A C 1
ATOM 835 O O . VAL A 1 103 ? -0.373 -5.287 4.739 1.00 83.25 103 VAL A O 1
ATOM 838 N N . LEU A 1 104 ? -0.886 -5.501 6.921 1.00 83.62 104 LEU A N 1
ATOM 839 C CA . LEU A 1 104 ? -1.917 -4.468 6.935 1.00 83.62 104 LEU A CA 1
ATOM 840 C C . LEU A 1 104 ? -1.286 -3.175 7.435 1.00 83.62 104 LEU A C 1
ATOM 842 O O . LEU A 1 104 ? -0.778 -3.151 8.556 1.00 83.62 104 LEU A O 1
ATOM 846 N N . GLU A 1 105 ? -1.351 -2.118 6.629 1.00 84.31 105 GLU A N 1
ATOM 847 C CA . GLU A 1 105 ? -0.920 -0.780 7.027 1.00 84.31 105 GLU A CA 1
ATOM 848 C C . GLU A 1 105 ? -2.127 0.129 7.268 1.00 84.31 105 GLU A C 1
ATOM 850 O O . GLU A 1 105 ? -2.909 0.397 6.358 1.00 84.31 105 GLU A O 1
ATOM 855 N N . ILE A 1 106 ? -2.265 0.645 8.488 1.00 80.38 106 ILE A N 1
ATOM 856 C CA . ILE A 1 106 ? -3.292 1.638 8.828 1.00 80.38 106 ILE A CA 1
ATOM 857 C C . ILE A 1 106 ? -2.643 3.012 8.839 1.00 80.38 106 ILE A C 1
ATOM 859 O O . ILE A 1 106 ? -1.792 3.262 9.687 1.00 80.38 106 ILE A O 1
ATOM 863 N N . TRP A 1 107 ? -3.061 3.906 7.946 1.00 80.38 107 TRP A N 1
ATOM 864 C CA . TRP A 1 107 ? -2.535 5.267 7.837 1.00 80.38 107 TRP A CA 1
ATOM 865 C C . TRP A 1 107 ? -3.495 6.268 8.489 1.00 80.38 107 TRP A C 1
ATOM 867 O O . TRP A 1 107 ? -4.574 6.485 7.942 1.00 80.38 107 TRP A O 1
ATOM 877 N N . PRO A 1 108 ? -3.148 6.904 9.622 1.00 72.94 108 PRO A N 1
ATOM 878 C CA . PRO A 1 108 ? -4.027 7.883 10.252 1.00 72.94 108 PRO A CA 1
ATOM 879 C C . PRO A 1 108 ? -4.165 9.161 9.407 1.00 72.94 108 PRO A C 1
ATOM 881 O O . PRO A 1 108 ? -3.281 9.462 8.597 1.00 72.94 108 PRO A O 1
ATOM 884 N N . PRO A 1 109 ? -5.226 9.959 9.612 1.00 73.31 109 PRO A N 1
ATOM 885 C CA . PRO A 1 109 ? -5.404 11.227 8.912 1.00 73.31 109 PRO A CA 1
ATOM 886 C C . PRO A 1 109 ? -4.198 12.162 9.064 1.00 73.31 109 PRO A C 1
ATOM 888 O O . PRO A 1 109 ? -3.584 12.237 10.129 1.00 73.31 109 PRO A O 1
ATOM 891 N N . ASN A 1 110 ? -3.881 12.910 8.007 1.00 73.81 110 ASN A N 1
ATOM 892 C CA . ASN A 1 110 ? -2.795 13.900 7.948 1.00 73.81 110 ASN A CA 1
ATOM 893 C C . ASN A 1 110 ? -1.385 13.336 8.189 1.00 73.81 110 ASN A C 1
ATOM 895 O O . ASN A 1 110 ? -0.481 14.057 8.619 1.00 73.81 110 ASN A O 1
ATOM 899 N N . HIS A 1 111 ? -1.180 12.057 7.883 1.00 77.25 111 HIS A N 1
ATOM 900 C CA . HIS A 1 111 ? 0.120 11.407 7.969 1.00 77.25 111 HIS A CA 1
ATOM 901 C C . HIS A 1 111 ? 0.743 11.202 6.592 1.00 77.25 111 HIS A C 1
ATOM 903 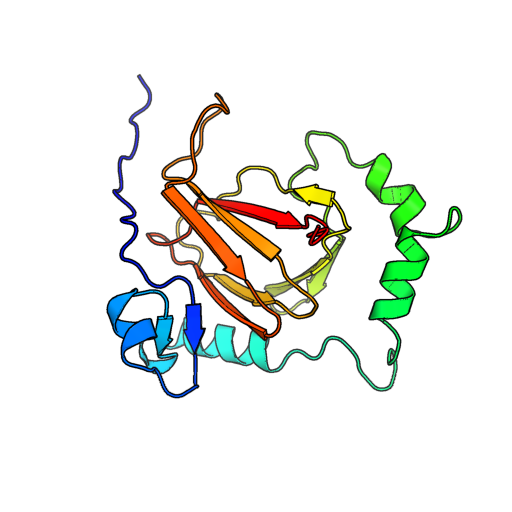O O . HIS A 1 111 ? 0.066 10.994 5.589 1.00 77.25 111 HIS A O 1
ATOM 909 N N . GLN A 1 112 ? 2.070 11.239 6.555 1.00 80.31 112 GLN A N 1
ATOM 910 C CA . GLN A 1 112 ? 2.854 10.859 5.388 1.00 80.31 112 GLN A CA 1
ATOM 911 C C . GLN A 1 112 ? 4.010 9.967 5.821 1.00 80.31 112 GLN A C 1
ATOM 913 O O . GLN A 1 112 ? 4.563 10.141 6.914 1.00 80.31 112 GLN A O 1
ATOM 918 N N . SER A 1 113 ? 4.382 9.026 4.964 1.00 77.69 113 SER A N 1
ATOM 919 C CA . SER A 1 113 ? 5.581 8.224 5.154 1.00 77.69 113 SER A CA 1
ATOM 920 C C . SER A 1 113 ? 6.844 9.059 4.910 1.00 77.69 113 SER A C 1
ATOM 922 O O . SER A 1 113 ? 6.811 10.136 4.305 1.00 77.69 113 SER A O 1
ATOM 924 N N . LYS A 1 114 ? 8.000 8.535 5.330 1.00 78.56 114 LYS A N 1
ATOM 925 C CA . LYS A 1 114 ? 9.273 8.907 4.694 1.00 78.56 114 LYS A CA 1
ATOM 926 C C . LYS A 1 114 ? 9.303 8.432 3.244 1.00 78.56 114 LYS A C 1
ATOM 928 O O . LYS A 1 114 ? 8.443 7.670 2.809 1.00 78.56 114 LYS A O 1
ATOM 933 N N . LEU A 1 115 ? 10.322 8.867 2.511 1.00 79.50 115 LEU A N 1
ATOM 934 C CA . LEU A 1 115 ? 10.661 8.219 1.256 1.00 79.50 115 LEU A CA 1
ATOM 935 C C . LEU A 1 115 ? 11.088 6.772 1.546 1.00 79.50 115 LEU A C 1
ATOM 937 O O . LEU A 1 115 ? 12.035 6.557 2.304 1.00 79.50 115 LEU A O 1
ATOM 941 N N . ILE A 1 116 ? 10.352 5.810 0.998 1.00 77.25 116 ILE A N 1
ATOM 942 C CA . ILE A 1 116 ? 10.551 4.373 1.197 1.00 77.25 116 ILE A CA 1
ATOM 943 C C . ILE A 1 116 ? 11.187 3.796 -0.062 1.00 77.25 116 ILE A C 1
ATOM 945 O O . ILE A 1 116 ? 10.860 4.224 -1.165 1.00 77.25 116 ILE A O 1
ATOM 949 N N . GLN A 1 117 ? 12.072 2.816 0.114 1.00 78.69 117 GLN A N 1
ATOM 950 C CA . GLN A 1 117 ? 12.491 1.907 -0.945 1.00 78.69 117 GLN A CA 1
ATOM 951 C C . GLN A 1 117 ? 12.392 0.469 -0.435 1.00 78.69 117 GLN A C 1
ATOM 953 O O . GLN A 1 117 ? 12.838 0.190 0.681 1.00 78.69 117 GLN A O 1
ATOM 958 N N . HIS A 1 118 ? 11.830 -0.447 -1.226 1.00 73.44 118 HIS A N 1
ATOM 959 C CA . HIS A 1 118 ? 11.899 -1.867 -0.878 1.00 73.44 118 HIS A CA 1
ATOM 960 C C . HIS A 1 118 ? 13.312 -2.421 -1.107 1.00 73.44 118 HIS A C 1
ATOM 962 O O . HIS A 1 118 ? 14.104 -1.886 -1.881 1.00 73.44 118 HIS A O 1
ATOM 968 N N . LEU A 1 119 ? 13.645 -3.524 -0.431 1.00 71.50 119 LEU A N 1
ATOM 969 C CA . LEU A 1 119 ? 14.906 -4.228 -0.668 1.00 71.50 119 LEU A CA 1
ATOM 970 C C . LEU A 1 119 ? 15.039 -4.569 -2.159 1.00 71.50 119 LEU A C 1
ATOM 972 O O . LEU A 1 119 ? 14.091 -5.080 -2.764 1.00 71.50 119 LEU A O 1
ATOM 976 N N . ALA A 1 120 ? 16.215 -4.304 -2.734 1.00 60.41 120 ALA A N 1
ATOM 977 C CA . ALA A 1 120 ? 16.507 -4.612 -4.129 1.00 60.41 120 ALA A CA 1
ATOM 978 C C . ALA A 1 120 ? 16.151 -6.081 -4.417 1.00 60.41 120 ALA A C 1
ATOM 980 O O . ALA A 1 120 ? 16.605 -6.974 -3.705 1.00 60.41 120 ALA A O 1
ATOM 981 N N . ASN A 1 121 ? 15.323 -6.310 -5.441 1.00 67.69 121 ASN A N 1
ATOM 982 C CA . ASN A 1 121 ? 14.711 -7.595 -5.828 1.00 67.69 121 ASN A CA 1
ATOM 983 C C . ASN A 1 121 ? 13.358 -7.952 -5.180 1.00 67.69 121 ASN A C 1
ATOM 985 O O . ASN A 1 121 ? 12.854 -9.054 -5.399 1.00 67.69 121 ASN A O 1
ATOM 989 N N . THR A 1 122 ? 12.723 -7.029 -4.455 1.00 77.81 122 THR A N 1
ATOM 990 C CA . THR A 1 122 ? 11.384 -7.259 -3.889 1.00 77.81 122 THR A CA 1
ATOM 991 C C . THR A 1 122 ? 10.279 -6.887 -4.873 1.00 77.81 122 THR A C 1
ATOM 993 O O . THR A 1 122 ? 10.300 -5.807 -5.469 1.00 77.81 122 THR A O 1
ATOM 996 N N . HIS A 1 123 ? 9.292 -7.774 -4.982 1.00 83.44 123 HIS A N 1
ATOM 997 C CA . HIS A 1 123 ? 7.996 -7.491 -5.586 1.00 83.44 123 HIS A CA 1
ATOM 998 C C . HIS A 1 123 ? 6.971 -7.191 -4.493 1.00 83.44 123 HIS A C 1
ATOM 1000 O O . HIS A 1 123 ? 7.010 -7.802 -3.423 1.00 83.44 123 HIS A O 1
ATOM 1006 N N . GLY A 1 124 ? 6.057 -6.267 -4.760 1.00 85.62 124 GLY A N 1
ATOM 1007 C CA . GLY A 1 124 ? 5.002 -5.881 -3.835 1.00 85.62 124 GLY A CA 1
ATOM 1008 C C . GLY A 1 124 ? 3.681 -5.708 -4.564 1.00 85.62 124 GLY A C 1
ATOM 1009 O O . GLY A 1 124 ? 3.639 -5.087 -5.622 1.00 85.62 124 GLY A O 1
ATOM 1010 N N . ILE A 1 125 ? 2.612 -6.244 -3.979 1.00 89.00 125 ILE A N 1
ATOM 1011 C CA . ILE A 1 125 ? 1.236 -5.942 -4.368 1.00 89.00 125 ILE A CA 1
ATOM 1012 C C . ILE A 1 125 ? 0.609 -5.182 -3.207 1.00 89.00 125 ILE A C 1
ATOM 1014 O O . ILE A 1 125 ? 0.613 -5.672 -2.077 1.00 89.00 125 ILE A O 1
ATOM 1018 N N . ILE A 1 126 ? 0.096 -3.987 -3.479 1.00 89.25 126 ILE A N 1
ATOM 1019 C CA . ILE A 1 126 ? -0.514 -3.120 -2.469 1.00 89.25 126 ILE A CA 1
ATOM 1020 C C . ILE A 1 126 ? -1.946 -2.849 -2.896 1.00 89.25 126 ILE A C 1
ATOM 1022 O O . ILE A 1 126 ? -2.170 -2.374 -4.002 1.00 89.25 126 ILE A O 1
ATOM 1026 N N . ARG A 1 127 ? -2.909 -3.110 -2.015 1.00 91.69 127 ARG A N 1
ATOM 1027 C CA . ARG A 1 127 ? -4.322 -2.811 -2.253 1.00 91.69 127 ARG A CA 1
ATOM 1028 C C . ARG A 1 127 ? -4.823 -1.810 -1.231 1.00 91.69 127 ARG A C 1
ATOM 1030 O O . ARG A 1 127 ? -4.606 -1.992 -0.032 1.00 91.69 127 ARG A O 1
ATOM 1037 N N . ILE A 1 128 ? -5.534 -0.789 -1.695 1.00 90.56 128 ILE A N 1
ATOM 1038 C CA . ILE A 1 128 ? -6.215 0.150 -0.805 1.00 90.56 128 ILE A CA 1
ATOM 1039 C C . ILE A 1 128 ? -7.491 -0.515 -0.291 1.00 90.56 128 ILE A C 1
ATOM 1041 O O . ILE A 1 128 ? -8.402 -0.812 -1.056 1.00 90.56 128 ILE A O 1
ATOM 1045 N N . LEU A 1 129 ? -7.564 -0.793 1.010 1.00 88.81 129 LEU A N 1
ATOM 1046 C CA . LEU A 1 129 ? -8.724 -1.484 1.586 1.00 88.81 129 LEU A CA 1
ATOM 1047 C C . LEU A 1 129 ? -9.833 -0.529 2.045 1.00 88.81 129 LEU A C 1
ATOM 1049 O O . LEU A 1 129 ? -10.983 -0.948 2.157 1.00 88.81 129 LEU A O 1
ATOM 1053 N N . HIS A 1 130 ? -9.498 0.734 2.319 1.00 86.44 130 HIS A N 1
ATOM 1054 C CA . HIS A 1 130 ? -10.443 1.733 2.802 1.00 86.44 130 HIS A CA 1
ATOM 1055 C C . HIS A 1 130 ? -9.996 3.153 2.437 1.00 86.44 130 HIS A C 1
ATOM 1057 O O . HIS A 1 130 ? -8.826 3.493 2.626 1.00 86.44 130 HIS A O 1
ATOM 1063 N N . ASN A 1 131 ? -10.947 3.983 1.995 1.00 87.12 131 ASN A N 1
ATOM 1064 C CA . ASN A 1 131 ? -10.737 5.387 1.629 1.00 87.12 131 ASN A CA 1
ATOM 1065 C C . ASN A 1 131 ? -9.667 5.548 0.524 1.00 87.12 131 ASN A C 1
ATOM 1067 O O . ASN A 1 131 ? -9.603 4.722 -0.384 1.00 87.12 131 ASN A O 1
ATOM 1071 N N . LYS A 1 132 ? -8.871 6.623 0.563 1.00 87.06 132 LYS A N 1
ATOM 1072 C CA . LYS A 1 132 ? -7.944 7.022 -0.500 1.00 87.06 132 LYS A CA 1
ATOM 1073 C C . LYS A 1 132 ? -6.565 7.343 0.062 1.00 87.06 132 LYS A C 1
ATOM 1075 O O . LYS A 1 132 ? -6.447 7.850 1.178 1.00 87.06 132 LYS A O 1
ATOM 1080 N N . LEU A 1 133 ? -5.527 7.127 -0.739 1.00 88.06 133 LEU A N 1
ATOM 1081 C CA . LEU A 1 133 ? -4.163 7.583 -0.460 1.00 88.06 133 LEU A CA 1
ATOM 1082 C C . LEU A 1 133 ? -3.591 8.312 -1.671 1.00 88.06 133 LEU A C 1
ATOM 1084 O O . LEU A 1 133 ? -3.910 7.994 -2.809 1.00 88.06 133 LEU A O 1
ATOM 1088 N N . LEU A 1 134 ? -2.707 9.275 -1.434 1.00 88.06 134 LEU A N 1
ATOM 1089 C CA . LEU A 1 134 ? -1.877 9.854 -2.484 1.00 88.06 134 LEU A CA 1
ATOM 1090 C C . LEU A 1 134 ? -0.484 9.240 -2.418 1.00 88.06 134 LEU A C 1
ATOM 1092 O O . LEU A 1 134 ? 0.112 9.166 -1.342 1.00 88.06 134 LEU A O 1
ATOM 1096 N N . ILE A 1 135 ? 0.057 8.865 -3.572 1.00 87.19 135 ILE A N 1
ATOM 1097 C CA . ILE A 1 135 ? 1.391 8.282 -3.667 1.00 87.19 135 ILE A CA 1
ATOM 1098 C C . ILE A 1 135 ? 2.270 9.150 -4.536 1.00 87.19 135 ILE A C 1
ATOM 1100 O O . ILE A 1 135 ? 1.910 9.517 -5.651 1.00 87.19 135 ILE A O 1
ATOM 1104 N N . GLU A 1 136 ? 3.436 9.488 -4.007 1.00 88.62 136 GLU A N 1
ATOM 1105 C CA . GLU A 1 136 ? 4.453 10.249 -4.71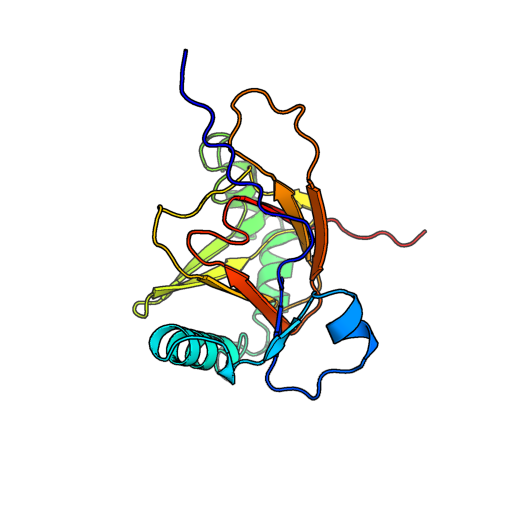6 1.00 88.62 136 GLU A CA 1
ATOM 1106 C C . GLU A 1 136 ? 5.628 9.330 -5.050 1.00 88.62 136 GLU A C 1
ATOM 1108 O O . GLU A 1 136 ? 6.286 8.822 -4.142 1.00 88.62 136 GLU A O 1
ATOM 1113 N N . PHE A 1 137 ? 5.916 9.129 -6.336 1.00 86.75 137 PHE A N 1
ATOM 1114 C CA . PHE A 1 137 ? 7.057 8.335 -6.795 1.00 86.75 137 PHE A CA 1
ATOM 1115 C C . PHE A 1 137 ? 8.270 9.223 -7.069 1.00 86.75 137 PHE A C 1
ATOM 1117 O O . PHE A 1 137 ? 8.151 10.318 -7.626 1.00 86.75 137 PHE A O 1
ATOM 1124 N N . HIS A 1 138 ? 9.459 8.752 -6.694 1.00 86.75 138 HIS A N 1
ATOM 1125 C CA . HIS A 1 138 ? 10.707 9.507 -6.801 1.00 86.75 138 HIS A CA 1
ATOM 1126 C C . HIS A 1 138 ? 11.792 8.706 -7.532 1.00 86.75 138 HIS A C 1
ATOM 1128 O O . HIS A 1 138 ? 11.840 7.488 -7.402 1.00 86.75 138 HIS A O 1
ATOM 1134 N N . PRO A 1 139 ? 12.699 9.361 -8.281 1.00 81.69 139 PRO A N 1
ATOM 1135 C CA . PRO A 1 139 ? 13.688 8.629 -9.076 1.00 81.69 139 PRO A CA 1
ATOM 1136 C C . PRO A 1 139 ? 14.818 7.969 -8.261 1.00 81.69 139 PRO A C 1
ATOM 1138 O O . PRO A 1 139 ? 15.471 7.064 -8.764 1.00 81.69 139 PRO A O 1
ATOM 1141 N N . TYR A 1 140 ? 15.089 8.417 -7.031 1.00 80.62 140 TYR A N 1
ATOM 1142 C CA . TYR A 1 140 ? 16.180 7.902 -6.187 1.00 80.62 140 TYR A CA 1
ATOM 1143 C C . TYR A 1 140 ? 15.982 8.290 -4.716 1.00 80.62 140 TYR A C 1
ATOM 1145 O O . TYR A 1 140 ? 15.248 9.236 -4.425 1.00 80.62 140 TYR A O 1
ATOM 1153 N N . LEU A 1 141 ? 16.655 7.589 -3.795 1.00 80.06 141 LEU A N 1
ATOM 1154 C CA . LEU A 1 141 ? 16.753 7.987 -2.388 1.00 80.06 141 LEU A CA 1
ATOM 1155 C C . LEU A 1 141 ? 17.785 9.107 -2.227 1.00 80.06 141 LEU A C 1
ATOM 1157 O O . LEU A 1 141 ? 18.907 9.006 -2.719 1.00 80.06 141 LEU A O 1
ATOM 1161 N N . SER A 1 142 ? 17.426 10.160 -1.498 1.00 72.88 142 SER A N 1
ATOM 1162 C CA . SER A 1 142 ? 18.317 11.283 -1.211 1.00 72.88 142 SER A CA 1
ATOM 1163 C C . SER A 1 142 ? 18.203 11.696 0.250 1.00 72.88 142 SER A C 1
ATOM 1165 O O . SER A 1 142 ? 17.103 11.819 0.788 1.00 72.88 142 SER A O 1
ATOM 1167 N N . ILE A 1 143 ? 19.350 11.959 0.881 1.00 67.88 143 ILE A N 1
ATOM 1168 C CA . ILE A 1 143 ? 19.421 12.559 2.223 1.00 67.88 143 ILE A CA 1
AT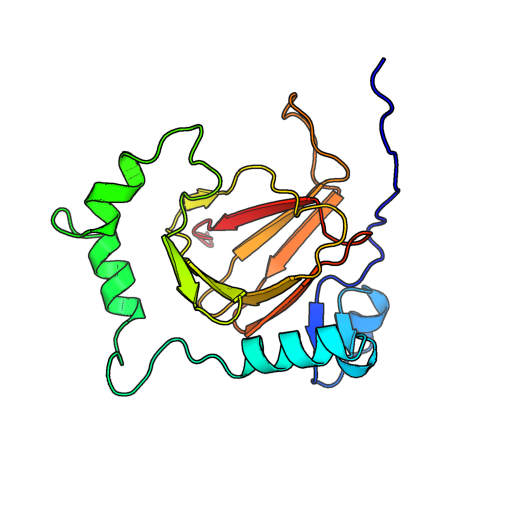OM 1169 C C . ILE A 1 143 ? 18.963 14.031 2.167 1.00 67.88 143 ILE A C 1
ATOM 1171 O O . ILE A 1 143 ? 18.403 14.550 3.129 1.00 67.88 143 ILE A O 1
ATOM 1175 N N . ASN A 1 144 ? 19.128 14.683 1.010 1.00 62.75 144 ASN A N 1
ATOM 1176 C CA . ASN A 1 144 ? 18.671 16.046 0.755 1.00 62.75 144 ASN A CA 1
ATOM 1177 C C . ASN A 1 144 ? 17.251 16.016 0.165 1.00 62.75 144 ASN A C 1
ATOM 1179 O O . ASN A 1 144 ? 17.040 15.527 -0.946 1.00 62.75 144 ASN A O 1
ATOM 1183 N N . SER A 1 145 ? 16.277 16.536 0.913 1.00 59.69 145 SER A N 1
ATOM 1184 C CA . SER A 1 145 ? 14.834 16.316 0.717 1.00 59.69 145 SER A CA 1
ATOM 1185 C C . SER A 1 145 ? 14.148 17.190 -0.343 1.00 59.69 145 SER A C 1
ATOM 1187 O O . SER A 1 145 ? 12.936 17.085 -0.519 1.00 59.69 145 SER A O 1
ATOM 1189 N N . ASN A 1 146 ? 14.884 18.017 -1.092 1.00 69.44 146 ASN A N 1
ATOM 1190 C CA . ASN A 1 146 ? 14.301 18.942 -2.082 1.00 69.44 146 ASN A CA 1
ATOM 1191 C C . ASN A 1 146 ? 13.904 18.277 -3.414 1.00 69.44 146 ASN A C 1
ATOM 1193 O O . ASN A 1 146 ? 13.629 18.953 -4.406 1.00 69.44 146 ASN A O 1
ATOM 1197 N N . GLN A 1 147 ? 13.888 16.949 -3.460 1.00 77.25 147 GLN A N 1
ATOM 1198 C CA . GLN A 1 147 ? 13.549 16.192 -4.653 1.00 77.25 147 GLN A CA 1
ATOM 1199 C C . GLN A 1 147 ? 12.042 16.229 -4.909 1.00 77.25 147 GLN A C 1
ATOM 1201 O O . GLN A 1 147 ? 11.234 15.864 -4.052 1.00 77.25 147 GLN A O 1
ATOM 1206 N N . LYS A 1 148 ? 11.666 16.634 -6.124 1.00 84.06 148 LYS A N 1
ATOM 1207 C CA . LYS A 1 148 ? 10.278 16.574 -6.582 1.00 84.06 148 LYS A CA 1
ATOM 1208 C C . LYS A 1 148 ? 9.933 15.144 -7.010 1.00 84.06 148 LYS A C 1
ATOM 1210 O O . LYS A 1 148 ? 10.795 14.471 -7.583 1.00 84.06 148 LYS A O 1
ATOM 1215 N N . PRO A 1 149 ? 8.713 14.663 -6.731 1.00 87.44 149 PRO A N 1
ATOM 1216 C CA . PRO A 1 149 ? 8.258 13.407 -7.303 1.00 87.44 149 PRO A CA 1
ATOM 1217 C C . PRO A 1 149 ? 8.100 13.541 -8.816 1.00 87.44 149 PRO A C 1
ATOM 1219 O O . PRO A 1 149 ? 7.740 14.613 -9.308 1.00 87.44 149 PRO A O 1
ATOM 1222 N N . PHE A 1 150 ? 8.378 12.458 -9.541 1.00 86.00 150 PHE A N 1
ATOM 1223 C CA . PHE A 1 150 ? 8.162 12.400 -10.989 1.00 86.00 150 PHE A CA 1
ATOM 1224 C C . PHE A 1 150 ? 6.716 12.029 -11.334 1.00 86.00 150 PHE A C 1
ATOM 1226 O O . PHE A 1 150 ? 6.248 12.358 -12.418 1.00 86.00 150 PHE A O 1
ATOM 1233 N N . LEU A 1 151 ? 6.005 11.385 -10.403 1.00 85.12 151 LEU A N 1
ATOM 1234 C CA . LEU A 1 151 ? 4.601 11.021 -10.538 1.00 85.12 151 LEU A CA 1
ATOM 1235 C C . LEU A 1 151 ? 3.886 11.174 -9.193 1.00 85.12 151 LEU A C 1
ATOM 1237 O O . LEU A 1 151 ? 4.432 10.827 -8.143 1.00 85.12 151 LEU A O 1
ATOM 1241 N N . LYS A 1 152 ? 2.660 11.696 -9.242 1.00 86.81 152 LYS A N 1
ATOM 1242 C CA . LYS A 1 152 ? 1.725 11.731 -8.119 1.00 86.81 152 LYS A CA 1
ATOM 1243 C C . LYS A 1 152 ? 0.464 10.991 -8.528 1.00 86.81 152 LYS A C 1
ATOM 1245 O O . LYS A 1 152 ? -0.201 11.430 -9.459 1.00 86.81 152 LYS A O 1
ATOM 1250 N N . GLN A 1 153 ? 0.151 9.910 -7.831 1.00 86.12 153 GLN A N 1
ATOM 1251 C CA . GLN A 1 153 ? -0.965 9.042 -8.170 1.00 86.12 153 GLN A CA 1
ATOM 1252 C C . GLN A 1 153 ? -1.949 8.979 -6.995 1.00 86.12 153 GLN A C 1
ATOM 1254 O O . GLN A 1 153 ? -1.586 8.446 -5.940 1.00 86.12 153 GLN A O 1
ATOM 1259 N N . PRO A 1 154 ? -3.167 9.540 -7.117 1.00 87.50 154 PRO A N 1
ATOM 1260 C CA . PRO A 1 154 ? -4.240 9.202 -6.191 1.00 87.50 154 PRO A CA 1
ATOM 1261 C C . PRO A 1 154 ? -4.591 7.724 -6.369 1.00 87.50 154 PRO A C 1
ATOM 1263 O O . PRO A 1 154 ? -4.651 7.239 -7.497 1.00 87.50 154 PRO A O 1
ATOM 1266 N N . CYS A 1 155 ? -4.758 7.029 -5.252 1.00 87.19 155 CYS A N 1
ATOM 1267 C CA . CYS A 1 155 ? -5.140 5.630 -5.185 1.00 87.19 155 CYS A CA 1
ATOM 1268 C C . CYS A 1 155 ? -6.449 5.525 -4.406 1.00 87.19 155 CYS A C 1
ATOM 1270 O O . CYS A 1 155 ? -6.525 5.920 -3.237 1.00 87.19 155 CYS A O 1
ATOM 1272 N N . GLU A 1 156 ? -7.468 5.030 -5.083 1.00 89.44 156 GLU A N 1
ATOM 1273 C CA . GLU A 1 156 ? -8.835 4.874 -4.620 1.00 89.44 156 GLU A CA 1
ATOM 1274 C C . GLU A 1 156 ? -9.044 3.518 -3.946 1.00 89.44 156 GLU A C 1
ATOM 1276 O O . GLU A 1 156 ? -8.229 2.597 -4.048 1.00 89.44 156 GLU A O 1
ATOM 1281 N N . GLN A 1 157 ? -10.162 3.385 -3.236 1.00 88.25 157 GLN A N 1
ATOM 1282 C CA . GLN A 1 157 ? -10.514 2.136 -2.576 1.00 88.25 157 GLN A CA 1
ATOM 1283 C C . GLN A 1 157 ? -10.595 0.986 -3.589 1.00 88.25 157 GLN A C 1
ATOM 1285 O O . GLN A 1 157 ? -11.237 1.092 -4.628 1.00 88.25 157 GLN A O 1
ATOM 1290 N N . TYR A 1 158 ? -9.972 -0.131 -3.223 1.00 89.62 158 TYR A N 1
ATOM 1291 C CA . TYR A 1 158 ? -9.813 -1.369 -3.985 1.00 89.62 158 TYR A CA 1
ATOM 1292 C C . TYR A 1 158 ? -8.869 -1.334 -5.179 1.00 89.62 158 TYR A C 1
ATOM 1294 O O . TYR A 1 158 ? -8.578 -2.412 -5.699 1.00 89.62 158 TYR A O 1
ATOM 1302 N N . GLU A 1 159 ? -8.298 -0.184 -5.532 1.00 89.88 159 GLU A N 1
ATOM 1303 C CA . GLU A 1 159 ? -7.217 -0.158 -6.511 1.00 89.88 159 GLU A CA 1
ATOM 1304 C C . GLU A 1 159 ? -6.010 -0.952 -6.000 1.00 89.88 159 GLU A C 1
ATOM 1306 O O . GLU A 1 159 ? -5.663 -0.936 -4.807 1.00 89.88 159 GLU A O 1
ATOM 1311 N N . VAL A 1 160 ? -5.383 -1.677 -6.928 1.00 91.00 160 VAL A N 1
ATOM 1312 C CA . VAL A 1 160 ? -4.241 -2.541 -6.654 1.00 91.00 160 VAL A CA 1
ATOM 1313 C C . VAL A 1 160 ? -3.041 -2.034 -7.422 1.00 91.00 160 VAL A C 1
ATOM 1315 O O . VAL A 1 160 ? -3.067 -1.930 -8.643 1.00 91.00 160 VAL A O 1
ATOM 1318 N N . MET A 1 161 ? -1.970 -1.756 -6.699 1.00 89.75 161 MET A N 1
ATOM 1319 C CA . MET A 1 161 ? -0.701 -1.340 -7.262 1.00 89.75 161 MET A CA 1
ATOM 1320 C C . MET A 1 161 ? 0.309 -2.461 -7.260 1.00 89.75 161 MET A C 1
ATOM 1322 O O . MET A 1 161 ? 0.288 -3.351 -6.402 1.00 89.75 161 MET A O 1
ATOM 1326 N N . TYR A 1 162 ? 1.260 -2.328 -8.174 1.00 87.81 162 TYR A N 1
ATOM 1327 C CA . TYR A 1 162 ? 2.368 -3.247 -8.294 1.00 87.81 162 TYR A CA 1
ATOM 1328 C C . TYR A 1 162 ? 3.714 -2.538 -8.281 1.00 87.81 162 TYR A C 1
ATOM 1330 O O . TYR A 1 162 ? 3.943 -1.501 -8.910 1.00 87.81 162 TYR A O 1
ATOM 1338 N N . ILE A 1 163 ? 4.618 -3.148 -7.529 1.00 85.69 163 ILE A N 1
ATOM 1339 C CA . ILE A 1 163 ? 5.994 -2.732 -7.352 1.00 85.69 163 ILE A CA 1
ATOM 1340 C C . ILE A 1 163 ? 6.871 -3.922 -7.729 1.00 85.69 163 ILE A C 1
ATOM 1342 O O . ILE A 1 163 ? 6.653 -5.039 -7.260 1.00 85.69 163 ILE A O 1
ATOM 1346 N N . LYS A 1 164 ? 7.893 -3.686 -8.550 1.00 82.81 164 LYS A N 1
ATOM 1347 C CA . LYS A 1 164 ? 8.904 -4.691 -8.918 1.00 82.81 164 LYS A CA 1
ATOM 1348 C C . LYS A 1 164 ? 10.294 -4.056 -8.932 1.00 82.81 164 LYS A C 1
ATOM 1350 O O . LYS A 1 164 ? 10.375 -2.836 -8.872 1.00 82.81 164 LYS A O 1
ATOM 1355 N N . PRO A 1 165 ? 11.402 -4.807 -8.958 1.00 81.06 165 PRO A N 1
ATOM 1356 C CA . PRO A 1 165 ? 12.740 -4.276 -8.648 1.00 81.06 165 PRO A CA 1
ATOM 1357 C C . PRO A 1 165 ? 13.200 -3.074 -9.488 1.00 81.06 165 PRO A C 1
ATOM 1359 O O . PRO A 1 165 ? 14.062 -2.308 -9.066 1.00 81.06 165 PRO A O 1
ATOM 1362 N N . ASP A 1 166 ? 12.639 -2.908 -10.679 1.00 77.94 166 ASP A N 1
ATOM 1363 C CA . ASP A 1 166 ? 12.910 -1.842 -11.639 1.00 77.94 166 ASP A CA 1
ATOM 1364 C C . ASP A 1 166 ? 11.736 -0.859 -11.826 1.00 77.94 166 ASP A C 1
ATOM 1366 O O . ASP A 1 166 ? 11.823 0.021 -12.677 1.00 77.94 166 ASP A O 1
ATOM 1370 N N . LEU A 1 167 ? 10.663 -0.977 -11.036 1.00 80.19 167 LEU A N 1
ATOM 1371 C CA . LEU A 1 167 ? 9.424 -0.208 -11.183 1.00 80.19 167 LEU A CA 1
ATOM 1372 C C . LEU A 1 167 ? 8.825 0.182 -9.829 1.00 80.19 167 LEU A C 1
ATOM 1374 O O . LEU A 1 167 ? 8.627 -0.671 -8.964 1.00 80.19 167 LEU A O 1
ATOM 1378 N N . ASN A 1 168 ? 8.470 1.460 -9.673 1.00 79.25 168 ASN A N 1
ATOM 1379 C CA . ASN A 1 168 ? 7.702 1.975 -8.530 1.00 79.25 168 ASN A CA 1
ATOM 1380 C C . ASN A 1 168 ? 8.344 1.700 -7.151 1.00 79.25 168 ASN A C 1
ATOM 1382 O O . ASN A 1 168 ? 7.674 1.736 -6.126 1.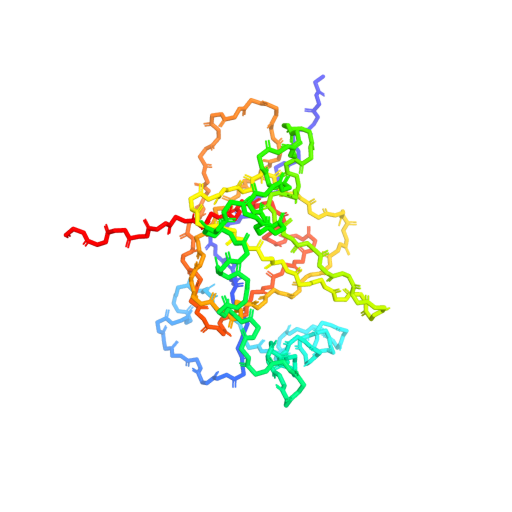00 79.25 168 ASN A O 1
ATOM 1386 N N . GLN A 1 169 ? 9.658 1.445 -7.110 1.00 84.06 169 GLN A N 1
ATOM 1387 C CA . GLN A 1 169 ? 10.380 1.034 -5.898 1.00 84.06 169 GLN A CA 1
ATOM 1388 C C . GLN A 1 169 ? 10.515 2.132 -4.854 1.00 84.06 169 GLN A C 1
ATOM 1390 O O . GLN A 1 169 ? 10.637 1.813 -3.677 1.00 84.06 169 GLN A O 1
ATOM 1395 N N . ILE A 1 170 ? 10.564 3.394 -5.284 1.00 86.75 170 ILE A N 1
ATOM 1396 C CA . ILE A 1 170 ? 10.867 4.527 -4.417 1.00 86.75 170 ILE A CA 1
ATOM 1397 C C . ILE A 1 170 ? 9.659 5.452 -4.382 1.00 86.75 170 ILE A C 1
ATOM 1399 O O . ILE A 1 170 ? 9.380 6.164 -5.350 1.00 86.75 170 ILE A O 1
ATOM 1403 N N . TYR A 1 171 ? 8.941 5.439 -3.264 1.00 86.69 171 TYR A N 1
ATOM 1404 C CA . TYR A 1 171 ? 7.676 6.150 -3.137 1.00 86.69 171 TYR A CA 1
ATOM 1405 C C . TYR A 1 171 ? 7.436 6.690 -1.729 1.00 86.69 171 TYR A C 1
ATOM 1407 O O . TYR A 1 171 ? 8.137 6.369 -0.765 1.00 86.69 171 TYR A O 1
ATOM 1415 N N . ARG A 1 172 ? 6.428 7.551 -1.623 1.00 87.19 172 ARG A N 1
ATOM 1416 C CA . ARG A 1 172 ? 5.924 8.109 -0.375 1.00 87.19 172 ARG A CA 1
ATOM 1417 C C . ARG A 1 172 ? 4.411 8.013 -0.352 1.00 87.19 172 ARG A C 1
ATOM 1419 O O . ARG A 1 172 ? 3.765 8.447 -1.300 1.00 87.19 172 ARG A O 1
ATOM 1426 N N . LEU A 1 173 ? 3.867 7.479 0.733 1.00 87.38 173 LEU A N 1
ATOM 1427 C CA . LEU A 1 173 ? 2.431 7.403 0.973 1.00 87.38 173 LEU A CA 1
ATOM 1428 C C . LEU A 1 173 ? 1.982 8.627 1.756 1.00 87.38 173 LEU A C 1
ATOM 1430 O O . LEU A 1 173 ? 2.636 9.038 2.717 1.00 87.38 173 LEU A O 1
ATOM 1434 N N . ILE A 1 174 ? 0.866 9.214 1.348 1.00 86.88 174 ILE A N 1
ATOM 1435 C CA . ILE A 1 174 ? 0.310 10.413 1.954 1.00 86.88 174 ILE A CA 1
ATOM 1436 C C . ILE A 1 174 ? -1.182 10.188 2.184 1.00 86.88 174 ILE A C 1
ATOM 1438 O O . ILE A 1 174 ? -1.964 10.121 1.238 1.00 86.88 174 ILE A O 1
ATOM 1442 N N . ASN A 1 175 ? -1.579 10.144 3.453 1.00 85.38 175 ASN A N 1
ATOM 1443 C CA . ASN A 1 175 ? -2.968 10.275 3.863 1.00 85.38 175 ASN A CA 1
ATOM 1444 C C . ASN A 1 175 ? -3.222 11.732 4.260 1.00 85.38 175 ASN A C 1
ATOM 1446 O O . ASN A 1 175 ? -2.981 12.135 5.400 1.00 85.38 175 ASN A O 1
ATOM 1450 N N . ARG A 1 176 ? -3.677 12.550 3.312 1.00 76.94 176 ARG A N 1
ATOM 1451 C CA . ARG A 1 176 ? -4.215 13.880 3.618 1.00 76.94 176 ARG A CA 1
ATOM 1452 C C . ARG A 1 176 ? -5.726 13.771 3.666 1.00 76.94 176 ARG A C 1
ATOM 1454 O O . ARG A 1 176 ? -6.316 13.212 2.748 1.00 76.94 176 ARG A O 1
ATOM 1461 N N . LEU A 1 177 ? -6.343 14.388 4.673 1.00 59.09 177 LEU A N 1
ATOM 1462 C CA . LEU A 1 177 ? -7.742 14.771 4.537 1.00 59.09 177 LEU A CA 1
ATOM 1463 C C . LEU A 1 177 ? -7.820 15.701 3.327 1.00 59.09 177 LEU A C 1
ATOM 1465 O O . LEU A 1 177 ? -7.316 16.825 3.367 1.00 59.09 177 LEU A O 1
ATOM 1469 N N . ILE A 1 178 ? -8.394 15.216 2.229 1.00 48.47 178 ILE A N 1
ATOM 1470 C CA . ILE A 1 178 ? -8.805 16.093 1.143 1.00 48.47 178 ILE A CA 1
ATOM 1471 C C . ILE A 1 178 ? -10.022 16.833 1.690 1.00 48.47 178 ILE A C 1
ATOM 1473 O O . ILE A 1 178 ? -11.146 16.353 1.605 1.00 48.47 178 ILE A O 1
ATOM 1477 N N . ILE A 1 179 ? -9.786 17.981 2.325 1.00 31.42 179 ILE A N 1
ATOM 1478 C CA . ILE A 1 179 ? -10.840 18.969 2.520 1.00 31.42 179 ILE A CA 1
ATOM 1479 C C . ILE A 1 179 ? -11.088 19.522 1.120 1.00 31.42 179 ILE A C 1
ATOM 1481 O O . ILE A 1 179 ? -10.339 20.372 0.640 1.00 31.42 179 ILE A O 1
ATOM 1485 N N . SER A 1 180 ? -12.065 18.960 0.418 1.00 27.66 180 SER A N 1
ATOM 1486 C CA . SER A 1 180 ? -12.649 19.610 -0.749 1.00 27.66 180 SER A CA 1
ATOM 1487 C C . SER A 1 180 ? -13.288 20.909 -0.257 1.00 27.66 180 SER A C 1
ATOM 1489 O O . SER A 1 180 ? -14.288 20.862 0.460 1.00 27.66 180 SER A O 1
ATOM 1491 N N . ILE A 1 181 ? -12.633 22.032 -0.558 1.00 29.09 181 ILE A N 1
ATOM 1492 C CA . ILE A 1 181 ? -13.188 23.388 -0.447 1.00 29.09 181 ILE A CA 1
ATOM 1493 C C . ILE A 1 181 ? -14.016 23.647 -1.702 1.00 29.09 181 ILE A C 1
ATOM 1495 O O . ILE A 1 181 ? -13.519 23.276 -2.791 1.00 29.09 181 ILE A O 1
#

Organism: NCBI:txid1234261

Solvent-accessible surface area (backbone atoms only — not comparable to full-atom values): 10956 Å² total; per-residue (Å²): 131,86,84,78,76,80,60,82,69,59,84,71,54,51,47,28,47,38,92,65,90,82,50,73,66,42,60,73,60,25,42,50,39,56,49,84,78,44,54,77,67,55,42,54,50,44,52,58,60,71,70,58,67,91,53,47,92,90,38,72,55,46,68,60,52,53,51,48,19,46,74,33,84,86,20,64,48,40,61,48,59,78,71,56,49,88,82,47,34,92,46,76,38,51,74,49,76,47,98,84,80,47,70,48,74,45,72,50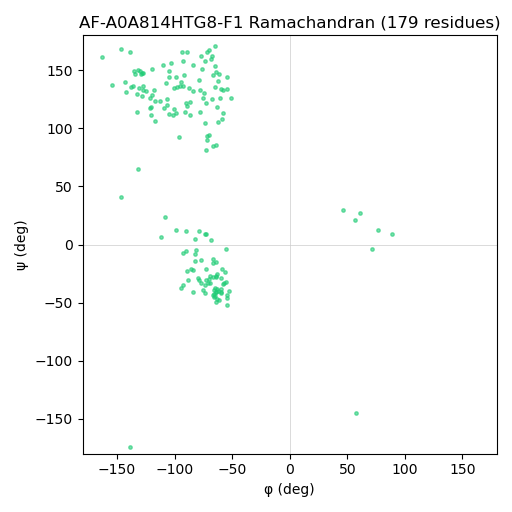,82,70,37,62,50,49,85,41,66,65,64,90,75,45,70,46,73,48,67,36,87,68,64,63,38,37,36,36,32,38,75,68,92,61,94,68,77,86,69,71,58,78,43,77,46,80,42,48,59,68,44,32,34,52,28,34,68,82,38,77,46,32,34,28,51,30,26,63,76,78,77,83,125

Radius of gyration: 17.44 Å; Cα contacts (8 Å, |Δi|>4): 266; chains: 1; bounding box: 50×40×50 Å